Protein AF-K0T4K9-F1 (afdb_monomer)

Solvent-accessible surface area (backbone atoms only — not comparable to full-atom values): 16518 Å² total; per-residue (Å²): 138,82,89,81,91,80,90,86,83,92,74,60,68,64,57,54,54,48,51,50,53,51,52,51,50,56,45,48,76,72,44,76,82,79,71,93,78,87,80,78,94,75,85,83,91,77,90,74,96,74,80,80,48,70,56,31,73,88,67,54,74,70,80,53,66,77,61,73,90,72,77,81,79,79,87,85,74,88,74,78,80,80,66,90,73,68,81,41,59,30,62,57,84,72,43,38,66,40,7,39,52,47,13,53,64,30,55,78,37,86,94,29,40,68,62,12,38,51,28,15,52,48,15,48,64,67,50,42,84,62,16,62,82,76,40,44,67,62,41,52,47,30,32,37,54,36,19,50,34,22,52,77,72,68,37,59,66,62,16,50,54,32,35,51,54,58,66,64,44,84,90,54,52,66,80,72,34,38,66,39,52,54,50,53,33,52,52,29,48,78,68,73,34,20,59,58,24,35,54,51,44,50,48,52,32,43,71,66,71,45,93,64,81,70,98,62,92,77,53,72,66,57,54,52,52,52,50,51,51,52,50,58,72,59,57,86,63,51,74,66,59,59,72,65,49,81,79,88,78,58,60,66,57,53,54,42,53,51,44,55,58,67,34,53,63,21,49,52,73,56,55,74,127

Organism: Thalassiosira oceanica (NCBI:txid159749)

Foldseek 3Di:
DDDDDDDDDPDPVVVVVVVVVVVVVVVCVVDVVPDDDDDDDDDDDDDDPADFAKADDPPDPVNVLPPADDPPDPDDDPPPPPDVRPIGTQHQLPALVSLLVVLVVLVVPLVRLVVSLVSLVSSCVRCDPCCCVVPVLSNLSSLLVNLVSCVSVVVPVSNVVSLCVLVVDPPDALSSSLSSLLSVLVSCVVVVVLVVSLVSLLVSCVSLVHDRDPPDDDDPVVVVVVVVVVCVVCDPDDPVSVVPDDDDPPVSVVSNVSSVVSSPSSCCSVDPD

Structure (mmCIF, N/CA/C/O backbone):
data_AF-K0T4K9-F1
#
_entry.id   AF-K0T4K9-F1
#
loop_
_atom_site.group_PDB
_atom_site.id
_atom_site.type_symbol
_atom_site.label_atom_id
_atom_site.label_alt_id
_atom_site.label_comp_id
_atom_site.label_asym_id
_atom_site.label_entity_id
_atom_site.label_seq_id
_atom_site.pdbx_PDB_ins_code
_atom_site.Cartn_x
_atom_site.Cartn_y
_atom_site.Cartn_z
_atom_site.occupancy
_atom_site.B_iso_or_equiv
_atom_site.auth_seq_id
_atom_site.auth_comp_id
_atom_site.auth_asym_id
_atom_site.auth_atom_id
_atom_site.pdbx_PDB_model_num
ATOM 1 N N . MET A 1 1 ? 39.493 58.112 21.694 1.00 35.41 1 MET A N 1
ATOM 2 C CA . MET A 1 1 ? 39.718 58.405 20.264 1.00 35.41 1 MET A CA 1
ATOM 3 C C . MET A 1 1 ? 39.275 57.160 19.514 1.00 35.41 1 MET A C 1
ATOM 5 O O . MET A 1 1 ? 39.920 56.137 19.659 1.00 35.41 1 MET A O 1
ATOM 9 N N . ASP A 1 2 ? 38.029 57.060 19.063 1.00 27.83 2 ASP A N 1
ATOM 10 C CA . ASP A 1 2 ? 37.309 57.913 18.093 1.00 27.83 2 ASP A CA 1
ATOM 11 C C . ASP A 1 2 ? 37.531 57.448 16.639 1.00 27.83 2 ASP A C 1
ATOM 13 O O . ASP A 1 2 ? 38.488 57.823 15.976 1.00 27.83 2 ASP A O 1
ATOM 17 N N . ASN A 1 3 ? 36.675 56.508 16.226 1.00 30.69 3 ASN A N 1
ATOM 18 C CA . ASN A 1 3 ? 35.739 56.639 15.103 1.00 30.69 3 ASN A CA 1
ATOM 19 C C . ASN A 1 3 ? 36.204 57.320 13.791 1.00 30.69 3 ASN A C 1
ATOM 21 O O . ASN A 1 3 ? 36.414 58.527 13.745 1.00 30.69 3 ASN A O 1
ATOM 25 N N . SER A 1 4 ? 36.160 56.586 12.670 1.00 31.69 4 SER A N 1
ATOM 26 C CA . SER A 1 4 ? 35.473 56.974 11.407 1.00 31.69 4 SER A CA 1
ATOM 27 C C . SER A 1 4 ? 35.726 55.916 10.310 1.00 31.69 4 SER A C 1
ATOM 29 O O . SER A 1 4 ? 36.856 55.495 10.108 1.00 31.69 4 SER A O 1
ATOM 31 N N . ARG A 1 5 ? 34.665 55.257 9.802 1.00 34.25 5 ARG A N 1
ATOM 32 C CA . ARG A 1 5 ? 34.003 55.440 8.473 1.00 34.25 5 ARG A CA 1
ATOM 33 C C . ARG A 1 5 ? 34.894 55.066 7.271 1.00 34.25 5 ARG A C 1
ATOM 35 O O . ARG A 1 5 ? 36.056 55.423 7.231 1.00 34.25 5 ARG A O 1
ATOM 42 N N . VAL A 1 6 ? 34.416 54.320 6.269 1.00 32.47 6 VAL A N 1
ATOM 43 C CA . VAL A 1 6 ? 33.325 54.626 5.304 1.00 32.47 6 VAL A CA 1
ATOM 44 C C . VAL A 1 6 ? 32.824 53.273 4.716 1.00 32.47 6 VAL A C 1
ATOM 46 O O . VAL A 1 6 ? 33.650 52.477 4.292 1.00 32.47 6 VAL A O 1
ATOM 49 N N . SER A 1 7 ? 31.577 52.802 4.919 1.00 33.16 7 SER A N 1
ATOM 50 C CA . SER A 1 7 ? 30.359 52.955 4.063 1.00 33.16 7 SER A CA 1
ATOM 51 C C . SER A 1 7 ? 30.582 52.781 2.539 1.00 33.16 7 SER A C 1
ATOM 53 O O . SER A 1 7 ? 31.513 53.359 2.013 1.00 33.16 7 SER A O 1
ATOM 55 N N . SER A 1 8 ? 29.764 52.114 1.711 1.00 32.44 8 SER A N 1
ATOM 56 C CA . SER A 1 8 ? 28.444 51.464 1.862 1.00 32.44 8 SER A CA 1
ATOM 57 C C . SER A 1 8 ? 28.034 50.768 0.545 1.00 32.44 8 SER A C 1
ATOM 59 O O . SER A 1 8 ? 28.356 51.287 -0.520 1.00 32.44 8 SER A O 1
ATOM 61 N N . SER A 1 9 ? 27.203 49.716 0.586 1.00 29.88 9 SER A N 1
ATOM 62 C CA . SER A 1 9 ? 26.426 49.256 -0.593 1.00 29.88 9 SER A CA 1
ATOM 63 C C . SER A 1 9 ? 25.046 48.652 -0.253 1.00 29.88 9 SER A C 1
ATOM 65 O O . SER A 1 9 ? 24.527 47.781 -0.951 1.00 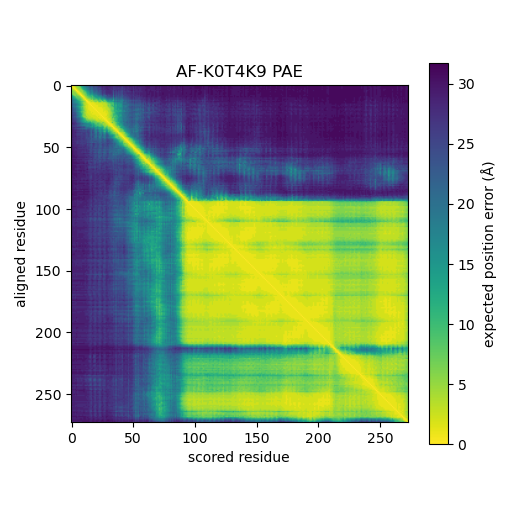29.88 9 SER A O 1
ATOM 67 N N . SER A 1 10 ? 24.385 49.147 0.799 1.00 45.06 10 SER A N 1
ATOM 68 C CA . SER A 1 10 ? 23.009 48.766 1.167 1.00 45.06 10 SER A CA 1
ATOM 69 C C . SER A 1 10 ? 21.958 49.432 0.255 1.00 45.06 10 SER A C 1
ATOM 71 O O . SER A 1 10 ? 21.200 50.290 0.703 1.00 45.06 10 SER A O 1
ATOM 73 N N . GLY A 1 11 ? 21.954 49.090 -1.040 1.00 43.56 11 GLY A N 1
ATOM 74 C CA . GLY A 1 11 ? 21.227 49.847 -2.075 1.00 43.56 11 GLY A CA 1
ATOM 75 C C . GLY A 1 11 ? 19.840 49.331 -2.490 1.00 43.56 11 GLY A C 1
ATOM 76 O O . GLY A 1 11 ? 18.959 50.142 -2.750 1.00 43.56 11 GLY A O 1
ATOM 77 N N . SER A 1 12 ? 19.624 48.010 -2.572 1.00 37.19 12 SER A N 1
ATOM 78 C CA . SER A 1 12 ? 18.429 47.448 -3.250 1.00 37.19 12 SER A CA 1
ATOM 79 C C . SER A 1 12 ? 17.539 46.563 -2.361 1.00 37.19 12 SER A C 1
ATOM 81 O O . SER A 1 12 ? 16.312 46.672 -2.392 1.00 37.19 12 SER A O 1
ATOM 83 N N . GLY A 1 13 ? 18.132 45.745 -1.481 1.00 36.91 13 GLY A N 1
ATOM 84 C CA . GLY A 1 13 ? 17.373 44.836 -0.608 1.00 36.91 13 GLY A CA 1
ATOM 85 C C . GLY A 1 13 ? 16.464 45.542 0.409 1.00 36.91 13 GLY A C 1
ATOM 86 O O . GLY A 1 13 ? 15.340 45.095 0.642 1.00 36.91 13 GLY A O 1
ATOM 87 N N . ASP A 1 14 ? 16.900 46.670 0.988 1.00 43.66 14 ASP A N 1
ATOM 88 C CA . ASP A 1 14 ? 16.100 47.365 2.011 1.00 43.66 14 ASP A CA 1
ATOM 89 C C . ASP A 1 14 ? 14.904 48.128 1.416 1.00 43.66 14 ASP A C 1
ATOM 91 O O . ASP A 1 14 ? 13.869 48.246 2.070 1.00 43.66 14 ASP A O 1
ATOM 95 N N . VAL A 1 15 ? 14.979 48.574 0.155 1.00 40.34 15 VAL A N 1
ATOM 96 C CA . VAL A 1 15 ? 13.841 49.215 -0.533 1.00 40.34 15 VAL A CA 1
ATOM 97 C C . VAL A 1 15 ? 12.709 48.206 -0.732 1.00 40.34 15 VAL A C 1
ATOM 99 O O . VAL A 1 15 ? 11.572 48.479 -0.347 1.00 40.34 15 VAL A O 1
ATOM 102 N N . LEU A 1 16 ? 13.028 47.007 -1.232 1.00 37.91 16 LEU A N 1
ATOM 103 C CA . LEU A 1 16 ? 12.079 45.897 -1.370 1.00 37.91 16 LEU A CA 1
ATOM 104 C C . LEU A 1 16 ? 11.490 45.484 -0.014 1.00 37.91 16 LEU A C 1
ATOM 106 O O . LEU A 1 16 ? 10.270 45.412 0.138 1.00 37.91 16 LEU A O 1
ATOM 110 N N . ALA A 1 17 ? 12.333 45.310 1.008 1.00 40.59 17 ALA A N 1
ATOM 111 C CA . ALA A 1 17 ? 11.877 44.962 2.351 1.00 40.59 17 ALA A CA 1
ATOM 112 C C . ALA A 1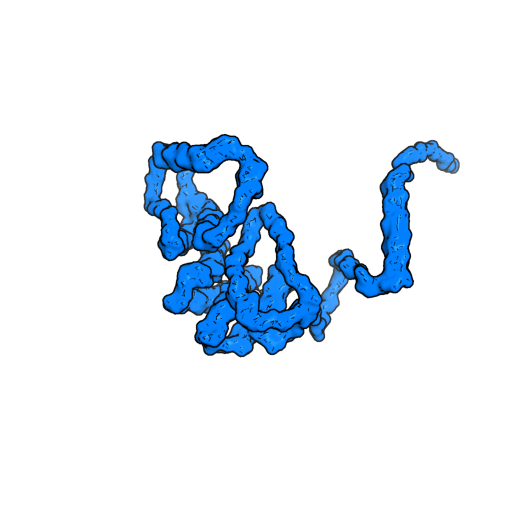 17 ? 10.985 46.056 2.977 1.00 40.59 17 ALA A C 1
ATOM 114 O O . ALA A 1 17 ? 10.021 45.752 3.684 1.00 40.59 17 ALA A O 1
ATOM 115 N N . ARG A 1 18 ? 11.253 47.345 2.725 1.00 43.47 18 ARG A N 1
ATOM 116 C CA . ARG A 1 18 ? 10.381 48.461 3.140 1.00 43.47 18 ARG A CA 1
ATOM 117 C C . ARG A 1 18 ? 9.054 48.470 2.376 1.00 43.47 18 ARG A C 1
ATOM 119 O O . ARG A 1 18 ? 8.022 48.655 3.017 1.00 43.47 18 ARG A O 1
ATOM 126 N N . LEU A 1 19 ? 9.054 48.206 1.067 1.00 41.06 19 LEU A N 1
ATOM 127 C CA . LEU A 1 19 ? 7.833 48.136 0.251 1.00 41.06 19 LEU A CA 1
ATOM 128 C C . LEU A 1 19 ? 6.911 46.986 0.689 1.00 41.06 19 LEU A C 1
ATOM 130 O O . LEU A 1 19 ? 5.699 47.173 0.821 1.00 41.06 19 LEU A O 1
ATOM 134 N N . VAL A 1 20 ? 7.491 45.816 0.979 1.00 41.38 20 VAL A N 1
ATOM 135 C CA . VAL A 1 20 ? 6.768 44.653 1.516 1.00 41.38 20 VAL A CA 1
ATOM 136 C C . VAL A 1 20 ? 6.196 44.977 2.897 1.00 41.38 20 VAL A C 1
ATOM 138 O O . VAL A 1 20 ? 4.994 44.828 3.101 1.00 41.38 20 VAL A O 1
ATOM 141 N N . ARG A 1 21 ? 7.002 45.517 3.825 1.00 43.69 21 ARG A N 1
ATOM 142 C CA . ARG A 1 21 ? 6.532 45.911 5.171 1.00 43.69 21 ARG A CA 1
ATOM 143 C C . ARG A 1 21 ? 5.422 46.971 5.129 1.00 43.69 21 ARG A C 1
ATOM 145 O O . ARG A 1 21 ? 4.482 46.889 5.916 1.00 43.69 21 ARG A O 1
ATOM 152 N N . ALA A 1 22 ? 5.493 47.936 4.210 1.00 42.62 22 ALA A N 1
ATOM 153 C CA . ALA A 1 22 ? 4.450 48.946 4.021 1.00 42.62 22 ALA A CA 1
ATOM 154 C C . ALA A 1 22 ? 3.150 48.340 3.463 1.00 42.62 22 ALA A C 1
ATOM 156 O O . ALA A 1 22 ? 2.074 48.611 3.993 1.00 42.62 22 ALA A O 1
ATOM 157 N N . THR A 1 23 ? 3.246 47.478 2.447 1.00 39.69 23 THR A N 1
ATOM 158 C CA . THR A 1 23 ? 2.095 46.777 1.849 1.00 39.69 23 THR A CA 1
ATOM 159 C C . THR A 1 23 ? 1.414 45.842 2.853 1.00 39.69 23 THR A C 1
ATOM 161 O O . THR A 1 23 ? 0.190 45.853 2.969 1.00 39.69 23 THR A O 1
ATOM 164 N N . VAL A 1 24 ? 2.197 45.092 3.637 1.00 41.72 24 VAL A N 1
ATOM 165 C CA . VAL A 1 24 ? 1.698 44.209 4.705 1.00 41.72 24 VAL A CA 1
ATOM 166 C C . VAL A 1 24 ? 0.987 45.012 5.796 1.00 41.72 24 VAL A C 1
ATOM 168 O O . VAL A 1 24 ? -0.136 44.669 6.153 1.00 41.72 24 VAL A O 1
ATOM 171 N N . ARG A 1 25 ? 1.558 46.135 6.263 1.00 43.06 25 ARG A N 1
ATOM 172 C CA 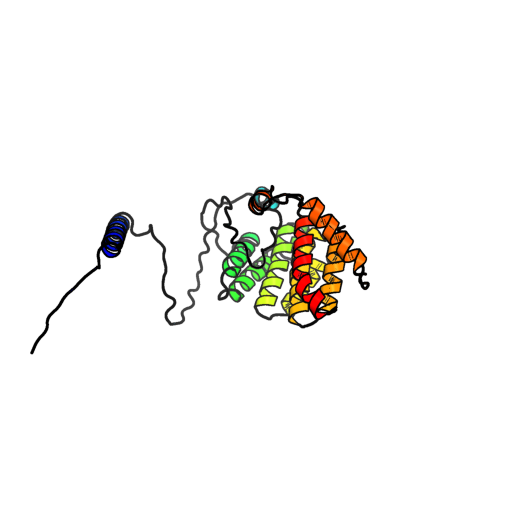. ARG A 1 25 ? 0.875 47.029 7.220 1.00 43.06 25 ARG A CA 1
ATOM 173 C C . ARG A 1 25 ? -0.423 47.621 6.662 1.00 43.06 25 ARG A C 1
ATOM 175 O O . ARG A 1 25 ? -1.393 47.723 7.403 1.00 43.06 25 ARG A O 1
ATOM 182 N N . ARG A 1 26 ? -0.467 47.977 5.371 1.00 42.03 26 ARG A N 1
ATOM 183 C CA . ARG A 1 26 ? -1.689 48.488 4.721 1.00 42.03 26 ARG A CA 1
ATOM 184 C C . ARG A 1 26 ? -2.794 47.436 4.634 1.00 42.03 26 ARG A C 1
ATOM 186 O O . ARG A 1 26 ? -3.951 47.793 4.807 1.00 42.03 26 ARG A O 1
ATOM 193 N N . LYS A 1 27 ? -2.448 46.165 4.389 1.00 38.97 27 LYS A N 1
ATOM 194 C CA . LYS A 1 27 ? -3.413 45.054 4.407 1.00 38.97 27 LYS A CA 1
ATOM 195 C C . LYS A 1 27 ? -3.892 44.724 5.823 1.00 38.97 27 LYS A C 1
ATOM 197 O O . LYS A 1 27 ? -5.094 44.677 6.036 1.00 38.97 27 LYS A O 1
ATOM 202 N N . LEU A 1 28 ? -2.981 44.606 6.793 1.00 37.81 28 LEU A N 1
ATOM 203 C CA . LEU A 1 28 ? -3.322 44.347 8.203 1.00 37.81 28 LEU A CA 1
ATOM 204 C C . LEU A 1 28 ? -4.229 45.426 8.820 1.00 37.81 28 LEU A C 1
ATOM 206 O O . LEU A 1 28 ? -5.042 45.116 9.682 1.00 37.81 28 LEU A O 1
ATOM 210 N N . ALA A 1 29 ? -4.102 46.683 8.385 1.00 39.34 29 ALA A N 1
ATOM 211 C CA . ALA A 1 29 ? -4.964 47.779 8.832 1.00 39.34 29 ALA A CA 1
ATOM 212 C C . ALA A 1 29 ? -6.344 47.821 8.140 1.00 39.34 29 ALA A C 1
ATOM 214 O O . ALA A 1 29 ? -7.210 48.569 8.585 1.00 39.34 29 ALA A O 1
ATOM 215 N N . ALA A 1 30 ? -6.536 47.068 7.051 1.00 38.78 30 ALA A N 1
ATOM 216 C CA . ALA A 1 30 ? -7.783 47.020 6.284 1.00 38.78 30 ALA A CA 1
ATOM 217 C C . ALA A 1 30 ? -8.591 45.734 6.535 1.00 38.78 30 ALA A C 1
ATOM 219 O O . ALA A 1 30 ? -9.816 45.780 6.507 1.00 38.78 30 ALA A O 1
ATOM 220 N N . ASP A 1 31 ? -7.914 44.610 6.787 1.00 42.44 31 ASP A N 1
ATOM 221 C CA . ASP A 1 31 ? -8.521 43.321 7.128 1.00 42.44 31 ASP A CA 1
ATOM 222 C C . ASP A 1 31 ? -7.560 42.500 8.023 1.00 42.44 31 ASP A C 1
ATOM 224 O O . ASP A 1 31 ? -6.639 41.848 7.505 1.00 42.44 31 ASP A O 1
ATOM 228 N N . PRO A 1 32 ? -7.738 42.545 9.361 1.00 37.50 32 PRO A N 1
ATOM 229 C CA . PRO A 1 32 ? -6.855 41.877 10.320 1.00 37.50 32 PRO A CA 1
ATOM 230 C C . PRO A 1 32 ? -6.820 40.345 10.229 1.00 37.50 32 PRO A C 1
ATOM 232 O O . PRO A 1 32 ? -5.844 39.755 10.687 1.00 37.50 32 PRO A O 1
ATOM 235 N N . GLU A 1 33 ? -7.836 39.693 9.651 1.00 39.47 33 GLU A N 1
ATOM 236 C CA . GLU A 1 33 ? -7.926 38.221 9.609 1.00 39.47 33 GLU A CA 1
ATOM 237 C C . GLU A 1 33 ? -7.387 37.615 8.298 1.00 39.47 33 GLU A C 1
ATOM 239 O O . GLU A 1 33 ? -7.266 36.398 8.157 1.00 39.47 33 GLU A O 1
ATOM 244 N N . SER A 1 34 ? -6.994 38.455 7.337 1.00 35.91 34 SER A N 1
ATOM 245 C CA . SER A 1 34 ? -6.651 38.035 5.970 1.00 35.91 34 SER A CA 1
ATOM 246 C C . SER A 1 34 ? -5.299 37.320 5.776 1.00 35.91 34 SER A C 1
ATOM 248 O O . SER A 1 34 ? -4.975 36.950 4.642 1.00 35.91 34 SER A O 1
ATOM 250 N N . VAL A 1 35 ? -4.479 37.124 6.822 1.00 32.56 35 VAL A N 1
ATOM 251 C CA . VAL A 1 35 ? -3.111 36.570 6.688 1.00 32.56 35 VAL A CA 1
ATOM 252 C C . VAL A 1 35 ? -2.737 35.574 7.803 1.00 32.56 35 VAL A C 1
ATOM 254 O O . VAL A 1 35 ? -2.210 35.982 8.838 1.00 32.56 35 VAL A O 1
ATOM 257 N N . PRO A 1 36 ? -2.881 34.255 7.574 1.00 35.19 36 PRO A N 1
ATOM 258 C CA . PRO A 1 36 ? -2.285 33.233 8.425 1.00 35.19 36 PRO A CA 1
ATOM 259 C C . PRO A 1 36 ? -0.891 32.827 7.912 1.00 35.19 36 PRO A C 1
ATOM 261 O O . PRO A 1 36 ? -0.752 32.040 6.977 1.00 35.19 36 PRO A O 1
ATOM 264 N N . PHE A 1 37 ? 0.151 33.329 8.573 1.00 25.03 37 PHE A N 1
ATOM 265 C CA . PHE A 1 37 ? 1.474 32.698 8.609 1.00 25.03 37 PHE A CA 1
ATOM 266 C C . PHE A 1 37 ? 1.864 32.535 10.078 1.00 25.03 37 PHE A C 1
ATOM 268 O O . PHE A 1 37 ? 2.057 33.533 10.771 1.00 25.03 37 PHE A O 1
ATOM 275 N N . THR A 1 38 ? 2.038 31.296 10.537 1.00 28.86 38 THR A N 1
ATOM 276 C CA . THR A 1 38 ? 2.626 31.021 11.853 1.00 28.86 38 THR A CA 1
ATOM 277 C C . THR A 1 38 ? 4.055 30.542 11.652 1.00 28.86 38 THR A C 1
ATOM 279 O O . THR A 1 38 ? 4.307 29.377 11.353 1.00 28.86 38 THR A O 1
ATOM 282 N N . ALA A 1 39 ? 5.003 31.465 11.793 1.00 24.95 39 ALA A N 1
ATOM 283 C CA . ALA A 1 39 ? 6.386 31.107 12.074 1.00 24.95 39 ALA A CA 1
ATOM 284 C C . ALA A 1 39 ? 6.537 30.749 13.565 1.00 24.95 39 ALA A C 1
ATOM 286 O O . ALA A 1 39 ? 5.731 31.185 14.383 1.00 24.95 39 ALA A O 1
ATOM 287 N N . LEU A 1 40 ? 7.626 30.044 13.890 1.00 26.58 40 LEU A N 1
ATOM 288 C CA . LEU A 1 40 ? 8.072 29.613 15.227 1.00 26.58 40 LEU A CA 1
ATOM 289 C C . LEU A 1 40 ? 7.415 28.351 15.812 1.00 26.58 40 LEU A C 1
ATOM 291 O O . LEU A 1 40 ? 6.478 28.386 16.601 1.00 26.58 40 LEU A O 1
ATOM 295 N N . SER A 1 41 ? 8.115 27.238 15.583 1.00 32.19 41 SER A N 1
ATOM 296 C CA . SER A 1 41 ? 8.561 26.425 16.717 1.00 32.19 41 SER A CA 1
ATOM 297 C C . SER A 1 41 ? 9.400 27.297 17.664 1.00 32.19 41 SER A C 1
ATOM 299 O O . SER A 1 41 ? 10.422 27.828 17.232 1.00 32.19 41 SER A O 1
ATOM 301 N N . LEU A 1 42 ? 8.975 27.440 18.923 1.00 26.52 42 LEU A N 1
ATOM 302 C CA . LEU A 1 42 ? 9.847 27.674 20.081 1.00 26.52 42 LEU A CA 1
ATOM 303 C C . LEU A 1 42 ? 9.078 27.376 21.386 1.00 26.52 42 LEU A C 1
ATOM 305 O O . LEU A 1 42 ? 8.220 28.151 21.785 1.00 26.52 42 LEU A O 1
ATOM 309 N N . ASN A 1 43 ? 9.468 26.285 22.055 1.00 24.48 43 ASN A N 1
ATOM 310 C CA . ASN A 1 43 ? 9.173 25.893 23.445 1.00 24.48 43 ASN A CA 1
ATOM 311 C C . ASN A 1 43 ? 7.712 25.728 23.924 1.00 24.48 43 ASN A C 1
ATOM 313 O O . ASN A 1 43 ? 6.898 26.640 23.886 1.00 24.48 43 ASN A O 1
ATOM 317 N N . GLY A 1 44 ? 7.479 24.609 24.622 1.00 23.09 44 GLY A N 1
ATOM 318 C CA . GLY A 1 44 ? 6.452 24.507 25.666 1.00 23.09 44 GLY A CA 1
ATOM 319 C C . GLY A 1 44 ? 5.163 23.791 25.261 1.00 23.09 44 GLY A C 1
ATOM 320 O O . GLY A 1 44 ? 4.489 24.141 24.300 1.00 23.09 44 GLY A O 1
ATOM 321 N N . THR A 1 45 ? 4.796 22.783 26.048 1.00 31.86 45 THR A N 1
ATOM 322 C CA . THR A 1 45 ? 3.547 22.023 25.923 1.00 31.86 45 THR A CA 1
ATOM 323 C C . THR A 1 45 ? 2.300 22.873 26.173 1.00 31.86 45 THR A C 1
ATOM 325 O O . THR A 1 45 ? 2.191 23.498 27.226 1.00 31.86 45 THR A O 1
ATOM 328 N N . SER A 1 46 ? 1.277 22.730 25.328 1.00 22.11 46 SER A N 1
ATOM 329 C CA . SER A 1 46 ? -0.112 22.639 25.806 1.00 22.11 46 SER A CA 1
ATOM 330 C C . SER A 1 46 ? -0.992 21.903 24.789 1.00 22.11 46 SER A C 1
ATOM 332 O O . SER A 1 46 ? -1.006 22.229 23.606 1.00 22.11 46 SER A O 1
ATOM 334 N N . PHE A 1 47 ? -1.727 20.884 25.246 1.00 26.38 47 PHE A N 1
ATOM 335 C CA . PHE A 1 47 ? -2.772 20.247 24.444 1.00 26.38 47 PHE A CA 1
ATOM 336 C C . PHE A 1 47 ? -4.011 21.145 24.444 1.00 26.38 47 PHE A C 1
ATOM 338 O O . PHE A 1 47 ? -4.635 21.330 25.490 1.00 26.38 47 PHE A O 1
ATOM 345 N N . VAL A 1 48 ? -4.416 21.653 23.278 1.00 25.22 48 VAL A N 1
ATOM 346 C CA . VAL A 1 48 ? -5.713 22.327 23.124 1.00 25.22 48 VAL A CA 1
ATOM 347 C C . VAL A 1 48 ? -6.745 21.312 22.649 1.00 25.22 48 VAL A C 1
ATOM 349 O O . VAL A 1 48 ? -6.791 20.913 21.488 1.00 25.22 48 VAL A O 1
ATOM 352 N N . ARG A 1 49 ? -7.602 20.892 23.578 1.00 27.30 49 ARG A N 1
ATOM 353 C CA . ARG A 1 49 ? -8.710 19.964 23.344 1.00 27.30 49 ARG A CA 1
ATOM 354 C C . ARG A 1 49 ? -9.858 20.671 22.608 1.00 27.30 49 ARG A C 1
ATOM 356 O O . ARG A 1 49 ? -10.846 20.996 23.253 1.00 27.30 49 ARG A O 1
ATOM 363 N N . ASN A 1 50 ? -9.692 20.952 21.307 1.00 28.33 50 ASN A N 1
ATOM 364 C CA . ASN A 1 50 ? -10.743 21.230 20.301 1.00 28.33 50 ASN A CA 1
ATOM 365 C C . ASN A 1 50 ? -10.114 21.602 18.934 1.00 28.33 50 ASN A C 1
ATOM 367 O O . ASN A 1 50 ? -10.120 22.763 18.527 1.00 28.33 50 ASN A O 1
ATOM 371 N N . SER A 1 51 ? -9.579 20.619 18.205 1.00 30.61 51 SER A N 1
ATOM 372 C CA . SER A 1 51 ? -9.021 20.831 16.859 1.00 30.61 51 SER A CA 1
ATOM 373 C C . SER A 1 51 ? -10.126 20.889 15.796 1.00 30.61 51 SER A C 1
ATOM 375 O O . SER A 1 51 ? -10.585 19.860 15.297 1.00 30.61 51 SER A O 1
ATOM 377 N N . THR A 1 52 ? -10.573 22.096 15.445 1.00 24.20 52 THR A N 1
ATOM 378 C CA . THR A 1 52 ? -11.511 22.321 14.330 1.00 24.20 52 THR A CA 1
ATOM 379 C C . THR A 1 52 ? -10.781 22.195 12.987 1.00 24.20 52 THR A C 1
ATOM 381 O O . THR A 1 52 ? -10.237 23.170 12.473 1.00 24.20 52 THR A O 1
ATOM 384 N N . LEU A 1 53 ? -10.780 20.991 12.411 1.00 31.61 53 LEU A N 1
ATOM 385 C CA . LEU A 1 53 ? -10.342 20.742 11.030 1.00 31.61 53 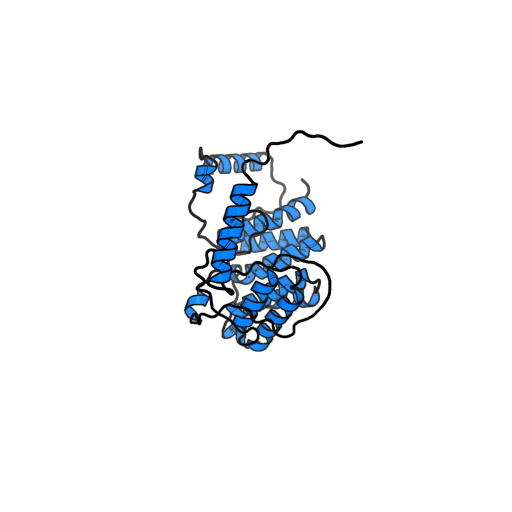LEU A CA 1
ATOM 386 C C . LEU A 1 53 ? -11.266 21.445 10.018 1.00 31.61 53 LEU A C 1
ATOM 388 O O . LEU A 1 53 ? -12.454 21.651 10.279 1.00 31.61 53 LEU A O 1
ATOM 392 N N . THR A 1 54 ? -10.729 21.866 8.866 1.00 24.84 54 THR A N 1
ATOM 393 C CA . THR A 1 54 ? -11.423 22.827 7.985 1.00 24.84 54 THR A CA 1
ATOM 394 C C . THR A 1 54 ? -11.626 22.326 6.539 1.00 24.84 54 THR A C 1
ATOM 396 O O . THR A 1 54 ? -10.949 22.795 5.627 1.00 24.84 54 THR A O 1
ATOM 399 N N . VAL A 1 55 ? -12.618 21.428 6.320 1.00 31.39 55 VAL A N 1
ATOM 400 C CA . VAL A 1 55 ? -13.143 21.001 4.985 1.00 31.39 55 VAL A CA 1
ATOM 401 C C . VAL A 1 55 ? -14.696 20.736 4.885 1.00 31.39 55 VAL A C 1
ATOM 403 O O . VAL A 1 55 ? -15.106 19.591 4.886 1.00 31.39 55 VAL A O 1
ATOM 406 N N . VAL A 1 56 ? -15.628 21.708 4.758 1.00 24.61 56 VAL A N 1
ATOM 407 C CA . VAL A 1 56 ? -17.056 21.455 4.347 1.00 24.61 56 VAL A CA 1
ATOM 408 C C . VAL A 1 56 ? -17.156 21.531 2.821 1.00 24.61 56 VAL A C 1
ATOM 410 O O . VAL A 1 56 ? -16.249 21.948 2.112 1.00 24.61 56 VAL A O 1
ATOM 413 N N . GLY A 1 57 ? -18.346 21.203 2.346 1.00 24.48 57 GLY A N 1
ATOM 414 C CA . GLY A 1 57 ? -18.666 20.898 0.978 1.00 24.48 57 GLY A CA 1
ATOM 415 C C . GLY A 1 57 ? -19.284 19.535 1.132 1.00 24.48 57 GLY A C 1
ATOM 416 O O . GLY A 1 57 ? -18.562 18.553 1.219 1.00 24.48 57 GLY A O 1
ATOM 417 N N . ARG A 1 58 ? -20.609 19.489 1.313 1.00 30.56 58 ARG A N 1
ATOM 418 C CA . ARG A 1 58 ? -21.322 18.218 1.242 1.00 30.56 58 ARG A CA 1
ATOM 419 C C . ARG A 1 58 ? -21.334 17.857 -0.235 1.00 30.56 58 ARG A C 1
ATOM 421 O O . ARG A 1 58 ? -22.266 18.225 -0.942 1.00 30.56 58 ARG A O 1
ATOM 428 N N . ILE A 1 59 ? -20.229 17.277 -0.680 1.00 32.47 59 ILE A N 1
ATOM 429 C CA . ILE A 1 59 ? -20.199 16.482 -1.893 1.00 32.47 59 ILE A CA 1
ATOM 430 C C . ILE A 1 59 ? -21.120 15.292 -1.572 1.00 32.47 59 ILE A C 1
ATOM 432 O O . ILE A 1 59 ? -20.999 14.742 -0.470 1.00 32.47 59 ILE A O 1
ATOM 436 N N . PRO A 1 60 ? -22.124 14.991 -2.403 1.00 31.81 60 PRO A N 1
ATOM 437 C CA . PRO A 1 60 ? -22.936 13.799 -2.205 1.00 31.81 60 PRO A CA 1
ATOM 438 C C . PRO A 1 60 ? -22.045 12.553 -2.381 1.00 31.81 60 PRO A C 1
ATOM 440 O O . PRO A 1 60 ? -21.007 12.614 -3.041 1.00 31.81 60 PRO A O 1
ATOM 443 N N . ASP A 1 61 ? -22.376 11.454 -1.696 1.00 36.06 61 ASP A N 1
ATOM 444 C CA . ASP A 1 61 ? -21.438 10.329 -1.522 1.00 36.06 61 ASP A CA 1
ATOM 445 C C . ASP A 1 61 ? -21.069 9.642 -2.863 1.00 36.06 61 ASP A C 1
ATOM 447 O O . ASP A 1 61 ? -20.007 9.033 -2.988 1.00 36.06 61 ASP A O 1
ATOM 451 N N . ASP A 1 62 ? -21.900 9.820 -3.895 1.00 33.28 62 ASP A N 1
ATOM 452 C CA . ASP A 1 62 ? -21.682 9.416 -5.288 1.00 33.28 62 ASP A CA 1
ATOM 453 C C . ASP A 1 62 ? -20.575 10.218 -6.004 1.00 33.28 62 ASP A C 1
ATOM 455 O O . ASP A 1 62 ? -19.733 9.618 -6.666 1.00 33.28 62 ASP A O 1
ATOM 459 N N . GLU A 1 63 ? -20.496 11.542 -5.825 1.00 31.41 63 GLU A N 1
ATOM 460 C CA . GLU A 1 63 ? -19.456 12.390 -6.448 1.00 31.41 63 GLU A CA 1
ATOM 461 C C . GLU A 1 63 ? -18.039 12.174 -5.859 1.00 31.41 63 GLU A C 1
ATOM 463 O O . GLU A 1 63 ? -17.049 12.574 -6.476 1.00 31.41 63 GLU A O 1
ATOM 468 N N . ILE A 1 64 ? -17.913 11.558 -4.673 1.00 35.44 64 ILE A N 1
ATOM 469 C CA . ILE A 1 64 ? -16.614 11.187 -4.071 1.00 35.44 64 ILE A CA 1
ATOM 470 C C . ILE A 1 64 ? -16.199 9.754 -4.431 1.00 35.44 64 ILE A C 1
ATOM 472 O O . ILE A 1 64 ? -15.004 9.496 -4.594 1.00 35.44 64 ILE A O 1
ATOM 476 N N . SER A 1 65 ? -17.158 8.829 -4.534 1.00 33.66 65 SER A N 1
ATOM 477 C CA . SER A 1 65 ? -16.911 7.397 -4.776 1.00 33.66 65 SER A CA 1
ATOM 478 C C . SER A 1 65 ? -16.040 7.154 -6.023 1.00 33.66 65 SER A C 1
ATOM 480 O O . SER A 1 65 ? -15.118 6.339 -6.009 1.00 33.66 65 SER A O 1
ATOM 482 N N . ASP A 1 66 ? -16.218 7.970 -7.063 1.00 32.44 66 ASP A N 1
ATOM 483 C CA . ASP A 1 66 ? -15.449 7.893 -8.312 1.00 32.44 66 ASP A CA 1
ATOM 484 C C . ASP A 1 66 ? -13.999 8.424 -8.228 1.00 32.44 66 ASP A C 1
ATOM 486 O O . ASP A 1 66 ? -13.281 8.398 -9.231 1.00 32.44 66 ASP A O 1
ATOM 490 N N . LEU A 1 67 ? -13.514 8.903 -7.071 1.00 33.50 67 LEU A N 1
ATOM 491 C CA . LEU A 1 67 ? -12.106 9.295 -6.931 1.00 33.50 67 LEU A CA 1
ATOM 492 C C . LEU A 1 67 ? -11.197 8.050 -6.894 1.00 33.50 67 LEU A C 1
ATOM 494 O O . LEU A 1 67 ? -11.222 7.298 -5.911 1.00 33.50 67 LEU A O 1
ATOM 498 N N . PRO A 1 68 ? -10.344 7.838 -7.919 1.00 32.69 68 PRO A N 1
ATOM 499 C CA . PRO A 1 68 ? -9.482 6.668 -7.970 1.00 32.69 68 PRO A CA 1
ATOM 500 C C . PRO A 1 68 ? -8.437 6.718 -6.857 1.00 32.69 68 PRO A C 1
ATOM 502 O O . PRO A 1 68 ? -8.013 7.791 -6.416 1.00 32.69 68 PRO A O 1
ATOM 505 N N . TYR A 1 69 ? -7.970 5.545 -6.427 1.00 39.16 69 TYR A N 1
ATOM 506 C CA . TYR A 1 69 ? -6.844 5.467 -5.501 1.00 39.16 69 TYR A CA 1
ATOM 507 C C . TYR A 1 69 ? -5.596 6.048 -6.181 1.00 39.16 69 TYR A C 1
ATOM 509 O O . TYR A 1 69 ? -4.999 5.418 -7.052 1.00 39.16 69 TYR A O 1
ATOM 517 N N . ILE A 1 70 ? -5.197 7.253 -5.774 1.00 32.72 70 ILE A N 1
ATOM 518 C CA . ILE A 1 70 ? -3.927 7.856 -6.173 1.00 32.72 70 ILE A CA 1
ATOM 519 C C . ILE A 1 70 ? -2.857 7.301 -5.223 1.00 32.72 70 ILE A C 1
ATOM 521 O O . ILE A 1 70 ? -2.913 7.609 -4.028 1.00 32.72 70 ILE A O 1
ATOM 525 N N . PRO A 1 71 ? -1.874 6.513 -5.703 1.00 33.41 71 PRO A N 1
ATOM 526 C CA . PRO A 1 71 ? -0.780 6.060 -4.856 1.00 33.41 71 PRO A CA 1
ATO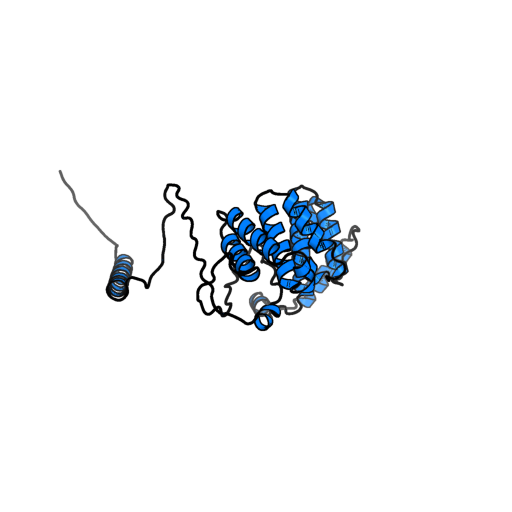M 527 C C . PRO A 1 71 ? -0.056 7.263 -4.261 1.00 33.41 71 PRO A C 1
ATOM 529 O O . PRO A 1 71 ? 0.297 8.193 -4.989 1.00 33.41 71 PRO A O 1
ATOM 532 N N . THR A 1 72 ? 0.189 7.246 -2.949 1.00 32.84 72 THR A N 1
ATOM 533 C CA . THR A 1 72 ? 1.024 8.279 -2.322 1.00 32.84 72 THR A CA 1
ATOM 534 C C . THR A 1 72 ? 2.432 8.170 -2.917 1.00 32.84 72 THR A C 1
ATOM 536 O O . THR A 1 72 ? 3.070 7.126 -2.754 1.00 32.84 72 THR A O 1
ATOM 539 N N . PRO A 1 73 ? 2.925 9.191 -3.647 1.00 29.47 73 PRO A N 1
ATOM 540 C CA . PRO A 1 73 ? 4.204 9.089 -4.330 1.00 29.47 73 PRO A CA 1
ATOM 541 C C . PRO A 1 73 ? 5.318 9.012 -3.290 1.00 29.47 73 PRO A C 1
ATOM 543 O O . PRO A 1 73 ? 5.445 9.885 -2.429 1.00 29.47 73 PRO A O 1
ATOM 546 N N . SER A 1 74 ? 6.159 7.987 -3.386 1.00 28.47 74 SER A N 1
ATOM 547 C CA . SER A 1 74 ? 7.410 7.991 -2.642 1.00 28.47 74 SER A CA 1
ATOM 548 C C . SER A 1 74 ? 8.389 8.919 -3.356 1.00 28.47 74 SER A C 1
ATOM 550 O O . SER A 1 74 ? 8.673 8.734 -4.530 1.00 28.47 74 SER A O 1
ATOM 552 N N . ILE A 1 75 ? 8.872 9.929 -2.632 1.00 34.84 75 ILE A N 1
ATOM 553 C CA . ILE A 1 75 ? 10.146 10.635 -2.842 1.00 34.84 75 ILE A CA 1
ATOM 554 C C . ILE A 1 75 ? 10.524 10.907 -4.318 1.00 34.84 75 ILE A C 1
ATOM 556 O O . ILE A 1 75 ? 11.284 10.145 -4.908 1.00 34.84 75 ILE A O 1
ATOM 560 N N . SER A 1 76 ? 10.090 12.055 -4.869 1.00 25.20 76 SER A N 1
ATOM 561 C CA . SER A 1 76 ? 10.941 12.999 -5.653 1.00 25.20 76 SER A CA 1
ATOM 562 C C . SER A 1 76 ? 10.158 14.054 -6.447 1.00 25.20 76 SER A C 1
ATOM 564 O O . SER A 1 76 ? 10.752 15.042 -6.872 1.00 25.20 76 SER A O 1
ATOM 566 N N . VAL A 1 77 ? 8.844 13.900 -6.646 1.00 25.48 77 VAL A N 1
ATOM 567 C CA . VAL A 1 77 ? 8.026 14.901 -7.359 1.00 25.48 77 VAL A CA 1
ATOM 568 C C . VAL A 1 77 ? 7.082 15.600 -6.379 1.00 25.48 77 VAL A C 1
ATOM 570 O O . VAL A 1 77 ? 6.190 14.940 -5.844 1.00 25.48 77 VAL A O 1
ATOM 573 N N . PRO A 1 78 ? 7.209 16.925 -6.168 1.00 24.72 78 PRO A N 1
ATOM 574 C CA . PRO A 1 78 ? 6.172 17.712 -5.516 1.00 24.72 78 PRO A CA 1
ATOM 575 C C . PRO A 1 78 ? 4.920 17.707 -6.401 1.00 24.72 78 PRO A C 1
ATOM 577 O O . PRO A 1 78 ? 4.818 18.454 -7.374 1.00 24.72 78 PRO A O 1
ATOM 580 N N . GLN A 1 79 ? 3.958 16.841 -6.087 1.00 33.19 79 GLN A N 1
ATOM 581 C CA . GLN A 1 79 ? 2.607 16.980 -6.616 1.00 33.19 79 GLN A CA 1
ATOM 582 C C . GLN A 1 79 ? 1.981 18.197 -5.927 1.00 33.19 79 GLN A C 1
ATOM 584 O O . GLN A 1 79 ? 1.539 18.106 -4.783 1.00 33.19 79 GLN A O 1
ATOM 589 N N . GLU A 1 80 ? 1.915 19.341 -6.616 1.00 27.31 80 GLU A N 1
ATOM 590 C CA . GLU A 1 80 ? 0.912 20.346 -6.262 1.00 27.31 80 GLU A CA 1
ATOM 591 C C . GLU A 1 80 ? -0.460 19.690 -6.423 1.00 27.31 80 GLU A C 1
ATOM 593 O O . GLU A 1 80 ? -0.953 19.513 -7.540 1.00 27.31 80 GLU A O 1
ATOM 598 N N . MET A 1 81 ? -1.070 19.321 -5.297 1.00 30.41 81 MET A N 1
ATOM 599 C CA . MET A 1 81 ? -2.419 18.779 -5.239 1.00 30.41 81 MET A CA 1
ATOM 600 C C . MET A 1 81 ? -3.432 19.874 -5.601 1.00 30.41 81 MET A C 1
ATOM 602 O O . MET A 1 81 ? -4.117 20.433 -4.747 1.00 30.41 81 MET A O 1
ATOM 606 N N . LYS A 1 82 ? -3.550 20.178 -6.899 1.00 26.84 82 LYS A N 1
ATOM 607 C CA . LYS A 1 82 ? -4.615 21.009 -7.482 1.00 26.84 82 LYS A CA 1
ATOM 608 C C . LYS A 1 82 ? -5.926 20.226 -7.562 1.00 26.84 82 LYS A C 1
ATOM 610 O O . LYS A 1 82 ? -6.565 20.154 -8.608 1.00 26.84 82 LYS A O 1
ATOM 615 N N . LEU A 1 83 ? -6.337 19.660 -6.429 1.00 29.45 83 LEU A N 1
ATOM 616 C CA . LEU A 1 83 ? -7.733 19.313 -6.221 1.00 29.45 83 LEU A CA 1
ATOM 617 C C . LEU A 1 83 ? -8.548 20.618 -6.274 1.00 29.45 83 LEU A C 1
ATOM 619 O O . LEU A 1 83 ? -8.153 21.604 -5.643 1.00 29.45 83 LEU A O 1
ATOM 623 N N . PRO A 1 84 ? -9.700 20.651 -6.961 1.00 25.39 84 PRO A N 1
ATOM 624 C CA . PRO A 1 84 ? -10.610 21.792 -6.943 1.00 25.39 84 PRO A CA 1
ATOM 625 C C . PRO A 1 84 ? -11.396 21.865 -5.615 1.00 25.39 84 PRO A C 1
ATOM 627 O O . PRO A 1 84 ? -12.618 22.014 -5.611 1.00 25.39 84 PRO A O 1
ATOM 630 N N . ILE A 1 85 ? -10.710 21.778 -4.465 1.00 33.56 85 ILE A N 1
ATOM 631 C CA . ILE A 1 85 ? -11.338 21.907 -3.145 1.00 33.56 85 ILE A CA 1
ATOM 632 C C . ILE A 1 85 ? -11.748 23.366 -2.940 1.00 33.56 85 ILE A C 1
ATOM 634 O O . ILE A 1 85 ? -10.950 24.221 -2.545 1.00 33.56 85 ILE A O 1
ATOM 638 N N . LYS A 1 86 ? -13.033 23.658 -3.147 1.00 28.00 86 LYS A N 1
ATOM 639 C CA . LYS A 1 86 ? -13.646 24.871 -2.598 1.00 28.00 86 LYS A CA 1
ATOM 640 C C . LYS A 1 86 ? -13.676 24.749 -1.071 1.00 28.00 86 LYS A C 1
ATOM 642 O O . LYS A 1 86 ? -14.579 24.129 -0.518 1.00 28.00 86 LYS A O 1
ATOM 647 N N . LYS A 1 87 ? -12.669 25.343 -0.415 1.00 29.17 87 LYS A N 1
ATOM 648 C CA . LYS A 1 87 ? -12.512 25.412 1.050 1.00 29.17 87 LYS A CA 1
ATOM 649 C C . LYS A 1 87 ? -13.809 25.777 1.781 1.00 29.17 87 LYS A C 1
ATOM 651 O O . LYS A 1 87 ? -14.562 26.647 1.345 1.00 29.17 87 LYS A O 1
ATOM 656 N N . LYS A 1 88 ? -14.001 25.148 2.941 1.00 37.62 88 LYS A N 1
ATOM 657 C CA . LYS A 1 88 ? -15.111 25.289 3.910 1.00 37.62 88 LYS A CA 1
ATOM 658 C C . LYS A 1 88 ? -14.689 24.456 5.172 1.00 37.62 88 LYS A C 1
ATOM 660 O O . LYS A 1 88 ? -13.569 23.983 5.158 1.00 37.62 88 LYS A O 1
ATOM 665 N N . THR A 1 89 ? -15.506 24.152 6.201 1.00 36.03 89 THR A N 1
ATOM 666 C CA . THR A 1 89 ? -15.138 23.387 7.458 1.00 36.03 89 THR A CA 1
ATOM 667 C C . THR A 1 89 ? -15.678 21.923 7.682 1.00 36.03 89 THR A C 1
ATOM 669 O O . THR A 1 89 ? -16.876 21.719 7.592 1.00 36.03 89 THR A O 1
ATOM 672 N N . VAL A 1 90 ? -14.903 20.892 8.091 1.00 41.47 90 VAL A N 1
ATOM 673 C CA . VAL A 1 90 ? -15.445 19.535 8.442 1.00 41.47 90 VAL A CA 1
ATOM 674 C C . VAL A 1 90 ? -15.202 19.275 9.910 1.00 41.47 90 VAL A C 1
ATOM 676 O O . VAL A 1 90 ? -14.075 19.324 10.390 1.00 41.47 90 VAL A O 1
ATOM 679 N N . LYS A 1 91 ? -16.266 18.956 10.643 1.00 47.38 91 LYS A N 1
ATOM 680 C CA . LYS A 1 91 ? -16.121 18.594 12.046 1.00 47.38 91 LYS A CA 1
ATOM 681 C C . LYS A 1 91 ? -15.628 17.151 12.125 1.00 47.38 91 LYS A C 1
ATOM 683 O O . LYS A 1 91 ? -16.402 16.229 11.863 1.00 47.38 91 LYS A O 1
ATOM 688 N N . ALA A 1 92 ? -14.365 16.956 12.496 1.00 54.22 92 ALA A N 1
ATOM 689 C CA . ALA A 1 92 ? -13.857 15.637 12.861 1.00 54.22 92 ALA A CA 1
ATOM 690 C C . ALA A 1 92 ? -14.772 14.976 13.913 1.00 54.22 92 ALA A C 1
ATOM 692 O O . ALA A 1 92 ? -15.480 15.664 14.657 1.00 54.22 92 ALA A O 1
ATOM 693 N N . ASN A 1 93 ? -14.781 13.645 13.960 1.00 67.56 93 ASN A N 1
ATOM 694 C CA . ASN A 1 93 ? -15.664 12.816 14.789 1.00 67.56 93 ASN A CA 1
ATOM 695 C C . ASN A 1 93 ? -17.148 12.762 14.357 1.00 67.56 93 ASN A C 1
ATOM 697 O O . ASN A 1 93 ? -17.917 12.040 14.992 1.00 67.56 93 ASN A O 1
ATOM 701 N N . SER A 1 94 ? -17.576 13.471 13.301 1.00 72.25 94 SER A N 1
ATOM 702 C CA . SER A 1 94 ? -18.999 13.526 12.900 1.00 72.25 94 SER A CA 1
ATOM 703 C C . SER A 1 94 ? -19.497 12.334 12.071 1.00 72.25 94 SER A C 1
ATOM 705 O O . SER A 1 94 ? -20.601 11.856 12.321 1.00 72.25 94 SER A O 1
ATOM 707 N N . THR A 1 95 ? -18.707 11.844 11.113 1.00 87.44 95 THR A N 1
ATOM 708 C CA . THR A 1 95 ? -19.025 10.688 10.253 1.00 87.44 95 THR A CA 1
ATOM 709 C C . THR A 1 95 ? -17.763 9.855 9.990 1.00 87.44 95 THR A C 1
ATOM 711 O O . THR A 1 95 ? -16.653 10.380 10.153 1.00 87.44 95 THR A O 1
ATOM 714 N N . PRO A 1 96 ? -17.880 8.592 9.527 1.00 89.38 96 PRO A N 1
ATOM 715 C CA . PRO A 1 96 ? -16.708 7.799 9.162 1.00 89.38 96 PRO A CA 1
ATOM 716 C C . PRO A 1 96 ? -15.860 8.468 8.072 1.00 89.38 96 PRO A C 1
ATOM 718 O O . PRO A 1 96 ? -14.634 8.451 8.162 1.00 89.38 96 PRO A O 1
ATOM 721 N N . TRP A 1 97 ? -16.500 9.141 7.106 1.00 88.31 97 TRP A N 1
ATOM 722 C CA . TRP A 1 97 ? -15.816 9.888 6.046 1.00 88.31 97 TRP A CA 1
ATOM 723 C C . TRP A 1 97 ? -15.066 11.115 6.585 1.00 88.31 97 TRP A C 1
ATOM 725 O O . TRP A 1 97 ? -13.894 11.323 6.273 1.00 88.31 97 TRP A O 1
ATOM 735 N N . ALA A 1 98 ? -15.700 11.900 7.463 1.00 83.12 98 ALA A N 1
ATOM 736 C CA . ALA A 1 98 ? -15.050 13.036 8.121 1.00 83.12 98 ALA A CA 1
ATOM 737 C C . ALA A 1 98 ? -13.832 12.600 8.954 1.00 83.12 98 ALA A C 1
ATOM 739 O O . ALA A 1 98 ? -12.847 13.329 9.037 1.00 83.12 98 ALA A O 1
ATOM 740 N N . ASN A 1 99 ? -13.895 11.406 9.548 1.00 86.19 99 ASN A N 1
ATOM 741 C CA . ASN A 1 99 ? -12.800 10.794 10.292 1.00 86.19 99 ASN A CA 1
ATOM 742 C C . ASN A 1 99 ? -11.674 10.262 9.393 1.00 86.19 99 ASN A C 1
ATOM 744 O O . ASN A 1 99 ? -10.509 10.421 9.751 1.00 86.19 99 ASN A O 1
ATOM 748 N N . LEU A 1 100 ? -11.989 9.694 8.221 1.00 87.25 100 LEU A N 1
ATOM 749 C CA . LEU A 1 100 ? -10.978 9.355 7.214 1.00 87.25 100 LEU A CA 1
ATOM 750 C C . LEU A 1 100 ? -10.191 10.607 6.805 1.00 87.25 100 LEU A C 1
ATOM 752 O O . LEU A 1 100 ? -8.965 10.620 6.888 1.00 87.25 100 LEU A O 1
ATOM 756 N N . LEU A 1 101 ? -10.900 11.671 6.420 1.00 87.44 101 LEU A N 1
ATOM 757 C CA . LEU A 1 101 ? -10.291 12.919 5.963 1.00 87.44 101 LEU A CA 1
ATOM 758 C C . LEU A 1 101 ? -9.458 13.600 7.061 1.00 87.44 101 LEU A C 1
ATOM 760 O O . LEU A 1 101 ? -8.326 13.998 6.807 1.00 87.44 101 LEU A O 1
ATOM 764 N N . ALA A 1 102 ? -9.981 13.666 8.290 1.00 81.12 102 ALA A N 1
ATOM 765 C CA . ALA A 1 102 ? -9.257 14.171 9.458 1.00 81.12 102 ALA A CA 1
ATOM 766 C C . ALA A 1 102 ? -7.973 13.375 9.749 1.00 81.12 102 ALA A C 1
ATOM 768 O O . ALA A 1 102 ? -6.938 13.958 10.069 1.00 81.12 102 ALA A O 1
ATOM 769 N N . GLY A 1 103 ? -8.035 12.044 9.626 1.00 83.19 103 GLY A N 1
ATOM 770 C CA . GLY A 1 103 ? -6.878 11.170 9.789 1.00 83.19 103 GLY A CA 1
ATOM 771 C C . GLY A 1 103 ? -5.823 11.387 8.705 1.00 83.19 103 GLY A C 1
ATOM 772 O O . GLY A 1 103 ? -4.642 11.468 9.025 1.00 83.19 103 GLY A O 1
ATOM 773 N N . LEU A 1 104 ? -6.239 11.543 7.445 1.00 86.25 104 LEU A N 1
ATOM 774 C CA . LEU A 1 104 ? -5.343 11.845 6.325 1.00 86.25 104 LEU A CA 1
ATOM 775 C C . LEU A 1 104 ? -4.660 13.214 6.479 1.00 86.25 104 LEU A C 1
ATOM 777 O O . LEU A 1 104 ? -3.439 13.285 6.394 1.00 86.25 104 LEU A O 1
ATOM 781 N N . GLU A 1 105 ? -5.414 14.274 6.783 1.00 82.62 105 GLU A N 1
ATOM 782 C CA . GLU A 1 105 ? -4.872 15.631 6.976 1.00 82.62 105 GLU A CA 1
ATOM 783 C C . GLU A 1 105 ? -3.889 15.687 8.163 1.00 82.62 105 GLU A C 1
ATOM 785 O O . GLU A 1 105 ? -2.817 16.285 8.075 1.00 82.62 105 GLU A O 1
ATOM 790 N N . ALA A 1 106 ? -4.188 14.989 9.264 1.00 79.31 106 ALA A N 1
ATOM 791 C CA . ALA A 1 106 ? -3.251 14.853 10.379 1.00 79.31 106 ALA A CA 1
ATOM 792 C C . ALA A 1 106 ? -2.008 14.004 10.019 1.00 79.31 106 ALA A C 1
ATOM 794 O O . ALA A 1 106 ? -0.924 14.245 10.552 1.00 79.31 106 ALA A O 1
ATOM 795 N N . ALA A 1 107 ? -2.125 13.036 9.102 1.00 81.94 107 ALA A N 1
ATOM 796 C CA . ALA A 1 107 ? -1.025 12.171 8.665 1.00 81.94 107 ALA A CA 1
ATOM 797 C C . ALA A 1 107 ? 0.019 12.863 7.764 1.00 81.94 107 ALA A C 1
ATOM 799 O O . ALA A 1 107 ? 1.106 12.305 7.576 1.00 81.94 107 ALA A O 1
ATOM 800 N N . ASP A 1 108 ? -0.255 14.073 7.267 1.00 81.94 108 ASP A N 1
ATOM 801 C CA . ASP A 1 108 ? 0.733 14.923 6.583 1.00 81.94 108 ASP A CA 1
ATOM 802 C C . ASP A 1 108 ? 1.723 15.587 7.565 1.00 81.94 108 ASP A C 1
ATOM 804 O O . ASP A 1 108 ? 2.754 16.138 7.167 1.00 81.94 108 ASP A O 1
ATOM 808 N N . HIS A 1 109 ? 1.457 15.505 8.874 1.00 78.88 109 HIS A N 1
ATOM 809 C CA . HIS A 1 109 ? 2.285 16.089 9.924 1.00 78.88 109 HIS A CA 1
ATOM 810 C C . HIS A 1 109 ? 2.897 15.000 10.827 1.00 78.88 109 HIS A C 1
ATOM 812 O O . HIS A 1 109 ? 2.188 14.426 11.654 1.00 78.88 109 HIS A O 1
ATOM 818 N N . PRO A 1 110 ? 4.224 14.747 10.778 1.00 73.06 110 PRO A N 1
ATOM 819 C CA . PRO A 1 110 ? 4.858 13.664 11.542 1.00 73.06 110 PRO A CA 1
ATOM 820 C C . PRO A 1 110 ? 4.626 13.680 13.060 1.00 73.06 110 PRO A C 1
ATOM 822 O O . PRO A 1 110 ? 4.589 12.627 13.689 1.00 73.06 110 PRO A O 1
ATOM 825 N N . GLY A 1 111 ? 4.417 14.859 13.655 1.00 80.00 111 GLY A N 1
ATOM 826 C CA . GLY A 1 111 ? 4.077 14.998 15.076 1.00 80.00 111 GLY A CA 1
ATOM 827 C C . GLY A 1 111 ? 2.629 14.635 15.443 1.00 80.00 111 GLY A C 1
ATOM 828 O O . GLY A 1 111 ? 2.279 14.717 16.616 1.00 80.00 111 GLY A O 1
ATOM 829 N N . GLN A 1 112 ? 1.782 14.269 14.474 1.00 83.38 112 GLN A N 1
ATOM 830 C CA . GLN A 1 112 ? 0.343 14.041 14.662 1.00 83.38 112 GLN A CA 1
ATOM 831 C C . GLN A 1 112 ? -0.116 12.613 14.316 1.00 83.38 112 GLN A C 1
ATOM 833 O O . GLN A 1 112 ? -1.310 12.335 14.387 1.00 83.38 112 GLN A O 1
ATOM 838 N N . TYR A 1 113 ? 0.793 11.674 14.013 1.00 83.25 113 TYR A N 1
ATOM 839 C CA . TYR A 1 113 ? 0.430 10.298 13.621 1.00 83.25 113 TYR A CA 1
ATOM 840 C C . TYR A 1 113 ? -0.458 9.559 14.638 1.00 83.25 113 TYR A C 1
ATOM 842 O O . TYR A 1 113 ? -1.311 8.772 14.234 1.00 83.25 113 TYR A O 1
ATOM 850 N N . VAL A 1 114 ? -0.310 9.832 15.940 1.00 85.69 114 VAL A N 1
ATOM 851 C CA . VAL A 1 114 ? -1.181 9.256 16.983 1.00 85.69 114 VAL A CA 1
ATOM 852 C C . VAL A 1 114 ? -2.614 9.785 16.853 1.00 85.69 114 VAL A C 1
ATOM 854 O O . VAL A 1 114 ? -3.546 8.994 16.761 1.00 85.69 114 VAL A O 1
ATOM 857 N N . ALA A 1 115 ? -2.795 11.106 16.747 1.00 84.62 115 ALA A N 1
ATOM 858 C CA . ALA A 1 115 ? -4.112 11.722 16.553 1.00 84.62 115 ALA A CA 1
ATOM 859 C C . ALA A 1 115 ? -4.750 11.309 15.212 1.00 84.62 115 ALA A C 1
ATOM 861 O O . ALA A 1 115 ? -5.946 11.033 15.137 1.00 84.62 115 ALA A O 1
ATOM 862 N N . ALA A 1 116 ? -3.938 11.188 14.160 1.00 84.25 116 ALA A N 1
ATOM 863 C CA . ALA A 1 116 ? -4.362 10.645 12.877 1.00 84.25 116 ALA A CA 1
ATOM 864 C C . ALA A 1 116 ? -4.909 9.209 13.022 1.00 84.25 116 ALA A C 1
ATOM 866 O O . ALA A 1 116 ? -5.982 8.892 12.505 1.00 84.25 116 ALA A O 1
ATOM 867 N N . ALA A 1 117 ? -4.212 8.350 13.777 1.00 88.62 117 ALA A N 1
ATOM 868 C CA . ALA A 1 117 ? -4.627 6.971 14.017 1.00 88.62 117 ALA A CA 1
ATOM 869 C C . ALA A 1 117 ? -5.917 6.892 14.851 1.00 88.62 117 ALA A C 1
ATOM 871 O O . ALA A 1 117 ? -6.772 6.052 14.560 1.00 88.62 117 ALA A O 1
ATOM 872 N N . GLU A 1 118 ? -6.092 7.786 15.831 1.00 89.75 118 GLU A N 1
ATOM 873 C CA . GLU A 1 118 ? -7.326 7.929 16.614 1.00 89.75 118 GLU A CA 1
ATOM 874 C C . GLU A 1 118 ? -8.530 8.290 15.730 1.00 89.75 118 GLU A C 1
ATOM 876 O O . GLU A 1 118 ? -9.580 7.652 15.851 1.00 89.75 118 GLU A O 1
ATOM 881 N N . TYR A 1 119 ? -8.382 9.237 14.793 1.00 87.50 119 TYR A N 1
ATOM 882 C CA . TYR A 1 119 ? -9.446 9.563 13.836 1.00 87.50 119 TYR A CA 1
ATOM 883 C C . TYR A 1 119 ? -9.807 8.357 12.962 1.00 87.50 119 TYR A C 1
ATOM 885 O O . TYR A 1 119 ? -10.981 7.987 12.892 1.00 87.50 119 TYR A O 1
ATOM 893 N N . LEU A 1 120 ? -8.827 7.673 12.358 1.00 92.00 120 LEU A N 1
ATOM 894 C CA . LEU A 1 120 ? -9.114 6.489 11.536 1.00 92.00 120 LEU A CA 1
ATOM 895 C C . LEU A 1 120 ? -9.746 5.350 12.356 1.00 92.00 120 LEU A C 1
ATOM 897 O O . LEU A 1 120 ? -10.649 4.668 11.870 1.00 92.00 120 LEU A O 1
ATOM 901 N N . ALA A 1 121 ? -9.324 5.155 13.609 1.00 95.25 121 ALA A N 1
ATOM 902 C CA . ALA A 1 121 ? -9.928 4.183 14.519 1.00 95.25 121 ALA A CA 1
ATOM 903 C C . ALA A 1 121 ? -11.385 4.532 14.861 1.00 95.25 121 ALA A C 1
ATOM 905 O O . ALA A 1 121 ? -12.241 3.644 14.869 1.00 95.25 121 ALA A O 1
ATOM 906 N N . LEU A 1 122 ? -11.696 5.814 15.081 1.00 93.12 122 LEU A N 1
ATOM 907 C CA . LEU A 1 122 ? -13.071 6.265 15.278 1.00 93.12 122 LEU A CA 1
ATOM 908 C C . LEU A 1 122 ? -13.916 6.073 14.012 1.00 93.12 122 LEU A C 1
ATOM 910 O O . LEU A 1 122 ? -15.057 5.626 14.118 1.00 93.12 122 LEU A O 1
ATOM 914 N N . GLY A 1 123 ? -13.356 6.333 12.827 1.00 93.94 123 GLY A N 1
ATOM 915 C CA . GLY A 1 123 ? -14.015 6.057 11.551 1.00 93.94 123 GLY A CA 1
ATOM 916 C C . GLY A 1 123 ? -14.375 4.577 11.392 1.00 93.94 123 GLY A C 1
ATOM 917 O O . GLY A 1 123 ? -15.540 4.261 11.152 1.00 93.94 123 GLY A O 1
ATOM 918 N N . ARG A 1 124 ? -13.423 3.662 11.641 1.00 96.81 124 ARG A N 1
ATOM 919 C CA . ARG A 1 124 ? -13.678 2.204 11.652 1.00 96.81 124 ARG A CA 1
ATOM 920 C C . ARG A 1 124 ? -14.751 1.805 12.670 1.00 96.81 124 ARG A C 1
ATOM 922 O O . ARG A 1 124 ? -15.613 0.986 12.368 1.00 96.81 124 ARG A O 1
ATOM 929 N N . LYS A 1 125 ? -14.743 2.406 13.864 1.00 96.50 125 LYS A N 1
ATOM 930 C CA . LYS A 1 125 ? -15.760 2.152 14.897 1.00 96.50 125 LYS A CA 1
ATOM 931 C C . LYS A 1 125 ? -17.157 2.636 14.488 1.00 96.50 125 LYS A C 1
ATOM 933 O O . LYS A 1 125 ? -18.136 1.995 14.851 1.00 96.50 125 LYS A O 1
ATOM 938 N N . GLN A 1 126 ? -17.254 3.765 13.784 1.00 94.31 126 GLN A N 1
ATOM 939 C CA . GLN A 1 126 ? -18.531 4.337 13.348 1.00 94.31 126 GLN A CA 1
ATOM 940 C C . GLN A 1 126 ? -19.132 3.606 12.142 1.00 94.31 126 GLN A C 1
ATOM 942 O O . GLN A 1 126 ? -20.348 3.463 12.092 1.00 94.31 126 GLN A O 1
ATOM 947 N N . ILE A 1 127 ? -18.309 3.153 11.188 1.00 94.06 127 ILE A N 1
ATOM 948 C CA . ILE A 1 127 ? -18.792 2.409 10.013 1.00 94.06 127 ILE A CA 1
ATOM 949 C C . ILE A 1 127 ? -19.155 0.955 10.356 1.00 94.06 127 ILE A C 1
ATOM 951 O O . ILE A 1 127 ? -20.101 0.399 9.802 1.00 94.06 127 ILE A O 1
ATOM 955 N N . GLY A 1 128 ? -18.452 0.371 11.334 1.00 94.06 128 GLY A N 1
ATOM 956 C CA . GLY A 1 128 ? -18.728 -0.961 11.865 1.00 94.06 128 GLY A CA 1
ATOM 957 C C . GLY A 1 128 ? -18.485 -2.101 10.862 1.00 94.06 128 GLY A C 1
ATOM 958 O O . GLY A 1 128 ? -17.996 -1.871 9.756 1.00 94.06 128 GLY A O 1
ATOM 959 N N . PRO A 1 129 ? -18.823 -3.350 11.239 1.00 90.94 129 PRO A N 1
ATOM 960 C CA . PRO A 1 129 ? -18.602 -4.523 10.389 1.00 90.94 129 PRO A CA 1
ATOM 961 C C . PRO A 1 129 ? -19.365 -4.472 9.060 1.00 90.94 129 PRO A C 1
ATOM 963 O O . PRO A 1 129 ? -18.821 -4.874 8.040 1.00 90.94 129 PRO A O 1
ATOM 966 N N . SER A 1 130 ? -20.583 -3.913 9.066 1.00 92.50 130 SER A N 1
ATOM 967 C CA . SER A 1 130 ? -21.429 -3.725 7.875 1.00 92.50 130 SER A CA 1
ATOM 968 C C . SER A 1 130 ? -20.847 -2.760 6.841 1.00 92.50 130 SER A C 1
ATOM 970 O O . SER A 1 130 ? -21.364 -2.671 5.730 1.00 92.50 130 SER A O 1
ATOM 972 N N . GLY A 1 131 ? -19.792 -2.018 7.198 1.00 93.25 131 GLY A N 1
ATOM 973 C CA . GLY A 1 131 ? -19.111 -1.099 6.296 1.00 93.25 131 GLY A CA 1
ATOM 974 C C . GLY A 1 131 ? -18.631 -1.764 5.013 1.00 93.25 131 GLY A C 1
ATOM 975 O O . GLY A 1 131 ? -18.715 -1.156 3.950 1.00 93.25 131 GLY A O 1
ATOM 976 N N . TRP A 1 132 ? -18.192 -3.021 5.079 1.00 94.38 132 TRP A N 1
ATOM 977 C CA . TRP A 1 132 ? -17.738 -3.760 3.903 1.00 94.38 132 TRP A CA 1
ATOM 978 C C . TRP A 1 132 ? -18.827 -3.939 2.840 1.00 94.38 132 TRP A C 1
ATOM 980 O O . TRP A 1 132 ? -18.519 -3.952 1.648 1.00 94.38 132 TRP A O 1
ATOM 990 N N . GLU A 1 133 ? -20.085 -4.041 3.263 1.00 93.44 133 GLU A N 1
ATOM 991 C CA . GLU A 1 133 ? -21.246 -4.208 2.396 1.00 93.44 133 GLU A CA 1
ATOM 992 C C . GLU A 1 133 ? -21.903 -2.864 2.037 1.00 93.44 133 GLU A C 1
ATOM 994 O O . GLU A 1 133 ? -22.396 -2.715 0.921 1.00 93.44 133 GLU A O 1
ATOM 999 N N . THR A 1 134 ? -21.910 -1.878 2.947 1.00 91.56 134 THR A N 1
ATOM 1000 C CA . THR A 1 134 ? -22.587 -0.584 2.724 1.00 91.56 134 THR A CA 1
ATOM 1001 C C . THR A 1 134 ? -21.711 0.486 2.076 1.00 91.56 134 THR A C 1
ATOM 1003 O O . THR A 1 134 ? -22.223 1.300 1.317 1.00 91.56 134 THR A O 1
ATOM 1006 N N . ASP A 1 135 ? -20.414 0.517 2.391 1.00 91.94 135 ASP A N 1
ATOM 1007 C CA . ASP A 1 135 ? -19.429 1.442 1.818 1.00 91.94 135 ASP A CA 1
ATOM 1008 C C . ASP A 1 135 ? -18.030 0.800 1.865 1.00 91.94 135 ASP A C 1
ATOM 1010 O O . ASP A 1 135 ? -17.164 1.060 2.717 1.00 91.94 135 ASP A O 1
ATOM 1014 N N . ARG A 1 136 ? -17.839 -0.113 0.911 1.00 92.44 136 ARG A N 1
ATOM 1015 C CA . ARG A 1 136 ? -16.628 -0.919 0.736 1.00 92.44 136 ARG A CA 1
ATOM 1016 C C . ARG A 1 136 ? -15.385 -0.051 0.507 1.00 92.44 136 ARG A C 1
ATOM 1018 O O . ARG A 1 136 ? -14.288 -0.431 0.916 1.00 92.44 136 ARG A O 1
ATOM 1025 N N . GLN A 1 137 ? -15.535 1.118 -0.119 1.00 90.94 137 GLN A N 1
ATOM 1026 C CA . GLN A 1 137 ? -14.431 2.018 -0.452 1.00 90.94 137 GLN A CA 1
ATOM 1027 C C . GLN A 1 137 ? -13.915 2.775 0.769 1.00 90.94 137 GLN A C 1
ATOM 1029 O O . GLN A 1 137 ? -12.700 2.784 0.994 1.00 90.94 137 GLN A O 1
ATOM 1034 N N . LEU A 1 138 ? -14.806 3.374 1.561 1.00 92.25 138 LEU A N 1
ATOM 1035 C CA . LEU A 1 138 ? -14.458 4.056 2.806 1.00 92.25 138 LEU A CA 1
ATOM 1036 C C . LEU A 1 138 ? -13.900 3.072 3.831 1.00 92.25 138 LEU A C 1
ATOM 1038 O O . LEU A 1 138 ? -12.856 3.338 4.427 1.00 92.25 138 LEU A O 1
ATOM 1042 N N . THR A 1 139 ? -14.530 1.902 3.978 1.00 95.88 139 THR A N 1
ATOM 1043 C CA . THR A 1 139 ? -14.055 0.838 4.877 1.00 95.88 139 THR A CA 1
ATOM 1044 C C . THR A 1 139 ? -12.626 0.432 4.523 1.00 95.88 139 THR A C 1
ATOM 1046 O O . THR A 1 139 ? -11.717 0.553 5.345 1.00 95.88 139 THR A O 1
ATOM 1049 N N . ARG A 1 140 ? -12.376 0.074 3.260 1.00 95.19 140 ARG A N 1
ATOM 1050 C CA . ARG A 1 140 ? -11.042 -0.272 2.751 1.00 95.19 140 ARG A CA 1
ATOM 1051 C C . ARG A 1 140 ? -9.991 0.811 3.017 1.00 95.19 140 ARG A C 1
ATOM 1053 O O . ARG A 1 140 ? -8.873 0.471 3.406 1.00 95.19 140 ARG A O 1
ATOM 1060 N N . GLN A 1 141 ? -10.326 2.091 2.837 1.00 94.19 141 GLN A N 1
ATOM 1061 C CA . GLN A 1 141 ? -9.410 3.207 3.114 1.00 94.19 141 GLN A CA 1
ATOM 1062 C C . GLN A 1 141 ? -9.130 3.366 4.618 1.00 94.19 141 GLN A C 1
ATOM 1064 O O . GLN A 1 141 ? -7.969 3.428 5.019 1.00 94.19 141 GLN A O 1
ATOM 1069 N N . LEU A 1 142 ? -10.166 3.338 5.463 1.00 95.50 142 LEU A N 1
ATOM 1070 C CA . LEU A 1 142 ? -10.053 3.427 6.926 1.00 95.50 142 LEU A CA 1
ATOM 1071 C C . LEU A 1 142 ? -9.212 2.297 7.542 1.00 95.50 142 LEU A C 1
ATOM 1073 O O . LEU A 1 142 ? -8.532 2.512 8.550 1.00 95.50 142 LEU A O 1
ATOM 1077 N N . PHE A 1 143 ? -9.260 1.094 6.965 1.00 98.25 143 PHE A N 1
ATOM 1078 C CA . PHE A 1 143 ? -8.406 -0.027 7.362 1.00 98.25 143 PHE A CA 1
ATOM 1079 C C . PHE A 1 143 ? -6.980 0.122 6.821 1.00 98.25 143 PHE A C 1
ATOM 1081 O O . PHE A 1 143 ? -6.029 0.036 7.597 1.00 98.25 143 PHE A O 1
ATOM 1088 N N . SER A 1 144 ? -6.819 0.420 5.529 1.00 96.81 144 SER A N 1
ATOM 1089 C CA . SER A 1 144 ? -5.498 0.493 4.891 1.00 96.81 144 SER A CA 1
ATOM 1090 C C . SER A 1 144 ? -4.642 1.647 5.428 1.00 96.81 144 SER A C 1
ATOM 1092 O O . SER A 1 144 ? -3.495 1.436 5.810 1.00 96.81 144 SER A O 1
ATOM 1094 N N . GLU A 1 145 ? -5.186 2.859 5.552 1.00 95.88 145 GLU A N 1
ATOM 1095 C CA . GLU A 1 145 ? -4.441 3.981 6.147 1.00 95.88 145 GLU A CA 1
ATOM 1096 C C . GLU A 1 145 ? -4.299 3.832 7.667 1.00 95.88 145 GLU A C 1
ATOM 1098 O O . GLU A 1 145 ? -3.308 4.273 8.249 1.00 95.88 145 GLU A O 1
ATOM 1103 N N . GLY A 1 146 ? -5.221 3.106 8.310 1.00 96.12 146 GLY A N 1
ATOM 1104 C CA . GLY A 1 146 ? -5.069 2.664 9.694 1.00 96.12 146 GLY A CA 1
ATOM 1105 C C . GLY A 1 146 ? -3.827 1.792 9.889 1.00 96.12 146 GLY A C 1
ATOM 1106 O O . GLY A 1 146 ? -3.051 2.039 10.810 1.00 96.12 146 GLY A O 1
ATOM 1107 N N . ALA A 1 147 ? -3.601 0.826 8.994 1.00 97.19 147 ALA A N 1
ATOM 1108 C CA . ALA A 1 147 ? -2.382 0.022 8.972 1.00 97.19 147 ALA A CA 1
ATOM 1109 C C . ALA A 1 147 ? -1.133 0.862 8.654 1.00 97.19 147 ALA A C 1
ATOM 1111 O O . ALA A 1 147 ? -0.094 0.655 9.276 1.00 97.19 147 ALA A O 1
ATOM 1112 N N . SER A 1 148 ? -1.230 1.833 7.736 1.00 95.25 148 SER A N 1
ATOM 1113 C CA . SER A 1 148 ? -0.122 2.745 7.405 1.00 95.25 148 SER A CA 1
ATOM 1114 C C . SER A 1 148 ? 0.332 3.563 8.618 1.00 95.25 148 SER A C 1
ATOM 1116 O O . SER A 1 148 ? 1.529 3.684 8.881 1.00 95.25 148 S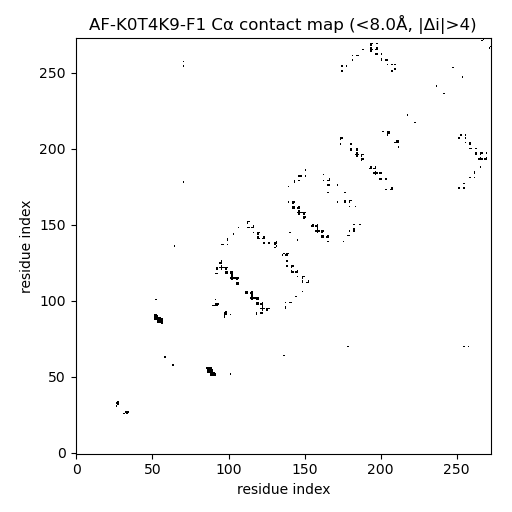ER A O 1
ATOM 1118 N N . LEU A 1 149 ? -0.615 4.092 9.398 1.00 92.62 149 LEU A N 1
ATOM 1119 C CA . LEU A 1 149 ? -0.306 4.829 10.620 1.00 92.62 149 LEU A CA 1
ATOM 1120 C C . LEU A 1 149 ? 0.196 3.917 11.737 1.00 92.62 149 LEU A C 1
ATOM 1122 O O . LEU A 1 149 ? 1.190 4.263 12.364 1.00 92.62 149 LEU A O 1
ATOM 1126 N N . ALA A 1 150 ? -0.416 2.745 11.934 1.00 93.19 150 ALA A N 1
ATOM 1127 C CA . ALA A 1 150 ? 0.052 1.758 12.907 1.00 93.19 150 ALA A CA 1
ATOM 1128 C C . ALA A 1 150 ? 1.505 1.324 12.629 1.00 93.19 150 ALA A C 1
ATOM 1130 O O . ALA A 1 150 ? 2.315 1.257 13.549 1.00 93.19 150 ALA A O 1
ATOM 1131 N N . PHE A 1 151 ? 1.876 1.142 11.355 1.00 90.88 151 PHE A N 1
ATOM 1132 C CA . PHE A 1 151 ? 3.269 0.947 10.946 1.00 90.88 151 PHE A CA 1
ATOM 1133 C C . PHE A 1 151 ? 4.163 2.129 11.359 1.00 90.88 151 PHE A C 1
ATOM 1135 O O . PHE A 1 151 ? 5.176 1.934 12.029 1.00 90.88 151 PHE A O 1
ATOM 1142 N N . ARG A 1 152 ? 3.775 3.367 11.016 1.00 88.19 152 ARG A N 1
ATOM 1143 C CA . ARG A 1 152 ? 4.542 4.588 11.342 1.00 88.19 152 ARG A CA 1
ATOM 1144 C C . ARG A 1 152 ? 4.689 4.845 12.847 1.00 88.19 152 ARG A C 1
ATOM 1146 O O . ARG A 1 152 ? 5.656 5.492 13.241 1.00 88.19 152 ARG A O 1
ATOM 1153 N N . THR A 1 153 ? 3.755 4.379 13.678 1.00 87.75 153 THR A N 1
ATOM 1154 C CA . THR A 1 153 ? 3.816 4.494 15.147 1.00 87.75 153 THR A CA 1
ATOM 1155 C C . THR A 1 153 ? 4.426 3.269 15.836 1.00 87.75 153 THR A C 1
ATOM 1157 O O . THR A 1 153 ? 4.562 3.280 17.058 1.00 87.75 153 THR A O 1
ATOM 1160 N N . GLY A 1 154 ? 4.813 2.229 15.088 1.00 88.06 154 GLY A N 1
ATOM 1161 C CA . GLY A 1 154 ? 5.411 1.002 15.627 1.00 88.06 154 GLY A CA 1
ATOM 1162 C C . GLY A 1 154 ? 4.417 -0.012 16.214 1.00 88.06 154 GLY A C 1
ATOM 1163 O O . GLY A 1 154 ? 4.841 -1.002 16.809 1.00 88.06 154 GLY A O 1
ATOM 1164 N N . ASP A 1 155 ? 3.107 0.183 16.038 1.00 94.38 155 ASP A N 1
ATOM 1165 C CA . ASP A 1 155 ? 2.079 -0.784 16.439 1.00 94.38 155 ASP A CA 1
ATOM 1166 C C . ASP A 1 155 ? 1.917 -1.886 15.378 1.00 94.38 155 ASP A C 1
ATOM 1168 O O . ASP A 1 155 ? 0.992 -1.905 14.558 1.00 94.38 155 ASP A O 1
ATOM 1172 N N . ALA A 1 156 ? 2.850 -2.838 15.406 1.00 92.38 156 ALA A N 1
ATOM 1173 C CA . ALA A 1 156 ? 2.854 -3.985 14.505 1.00 92.38 156 ALA A CA 1
ATOM 1174 C C . ALA A 1 156 ? 1.610 -4.885 14.657 1.00 92.38 156 ALA A C 1
ATOM 1176 O O . ALA A 1 156 ? 1.203 -5.525 13.687 1.00 92.38 156 ALA A O 1
ATOM 1177 N N . ASN A 1 157 ? 0.985 -4.936 15.839 1.00 96.94 157 ASN A N 1
ATOM 1178 C CA . ASN A 1 157 ? -0.187 -5.780 16.085 1.00 96.94 157 ASN A CA 1
ATOM 1179 C C . ASN A 1 157 ? -1.420 -5.214 15.374 1.00 96.94 157 ASN A C 1
ATOM 1181 O O . ASN A 1 157 ? -2.060 -5.924 14.595 1.00 96.94 157 ASN A O 1
ATOM 1185 N N . THR A 1 158 ? -1.711 -3.925 15.577 1.00 97.25 158 THR A N 1
ATOM 1186 C CA . THR A 1 158 ? -2.805 -3.239 14.876 1.00 97.25 158 THR A CA 1
ATOM 1187 C C . THR A 1 158 ? -2.550 -3.196 13.371 1.00 97.25 158 THR A C 1
ATOM 1189 O O . THR A 1 158 ? -3.474 -3.438 12.597 1.00 97.25 158 THR A O 1
ATOM 1192 N N . MET A 1 159 ? -1.304 -2.960 12.938 1.00 97.56 159 MET A N 1
ATOM 1193 C CA . MET A 1 159 ? -0.936 -3.017 11.520 1.00 97.56 159 MET A CA 1
ATOM 1194 C C . MET A 1 159 ? -1.302 -4.374 10.906 1.00 97.56 159 MET A C 1
ATOM 1196 O O . MET A 1 159 ? -2.056 -4.411 9.938 1.00 97.56 159 MET A O 1
ATOM 1200 N N . ASN A 1 160 ? -0.810 -5.485 11.466 1.00 97.62 160 ASN A N 1
ATOM 1201 C CA . ASN A 1 160 ? -1.061 -6.817 10.910 1.00 97.62 160 ASN A CA 1
ATOM 1202 C C . ASN A 1 160 ? -2.558 -7.161 10.896 1.00 97.62 160 ASN A C 1
ATOM 1204 O O . ASN A 1 160 ? -3.058 -7.596 9.863 1.00 97.62 160 ASN A O 1
ATOM 1208 N N . ALA A 1 161 ? -3.290 -6.885 11.981 1.00 98.38 161 ALA A N 1
ATOM 1209 C CA . ALA A 1 161 ? -4.729 -7.146 12.049 1.00 98.38 161 ALA A CA 1
ATOM 1210 C C . ALA A 1 161 ? -5.524 -6.382 10.971 1.00 98.38 161 ALA A C 1
ATOM 1212 O O . ALA A 1 161 ? -6.386 -6.957 10.308 1.00 98.38 161 ALA A O 1
ATOM 1213 N N . LEU A 1 162 ? -5.215 -5.097 10.754 1.00 98.44 162 LEU A N 1
ATOM 1214 C CA . LEU A 1 162 ? -5.882 -4.283 9.732 1.00 98.44 162 LEU A CA 1
ATOM 1215 C C . LEU A 1 162 ? -5.494 -4.692 8.302 1.00 98.44 162 LEU A C 1
ATOM 1217 O O . LEU A 1 162 ? -6.334 -4.629 7.406 1.00 98.44 162 LEU A O 1
ATOM 1221 N N . LEU A 1 163 ? -4.246 -5.119 8.078 1.00 98.12 163 LEU A N 1
ATOM 1222 C CA . LEU A 1 163 ? -3.806 -5.639 6.781 1.00 98.12 163 LEU A CA 1
ATOM 1223 C C . LEU A 1 163 ? -4.459 -6.982 6.458 1.00 98.12 163 LEU A C 1
ATOM 1225 O O . LEU A 1 163 ? -4.896 -7.182 5.328 1.00 98.12 163 LEU A O 1
ATOM 1229 N N . ASP A 1 164 ? -4.528 -7.897 7.420 1.00 98.19 164 ASP A N 1
ATOM 1230 C CA . ASP A 1 164 ? -5.064 -9.237 7.192 1.00 98.19 164 ASP A CA 1
ATOM 1231 C C . ASP A 1 164 ? -6.588 -9.217 6.996 1.00 98.19 164 ASP A C 1
ATOM 1233 O O . ASP A 1 164 ? -7.086 -9.977 6.164 1.00 98.19 164 ASP A O 1
ATOM 1237 N N . GLU A 1 165 ? -7.317 -8.279 7.616 1.00 97.69 165 GLU A N 1
ATOM 1238 C CA . GLU A 1 165 ? -8.711 -7.981 7.250 1.00 97.69 165 GLU A CA 1
ATOM 1239 C C . GLU A 1 165 ? -8.820 -7.633 5.750 1.00 97.69 165 GLU A C 1
ATOM 1241 O O . GLU A 1 165 ? -9.500 -8.328 4.999 1.00 97.69 165 GLU A O 1
ATOM 1246 N N . VAL A 1 166 ? -8.102 -6.606 5.271 1.00 97.88 166 VAL A N 1
ATOM 1247 C CA . VAL A 1 166 ? -8.188 -6.157 3.862 1.00 97.88 166 VAL A CA 1
ATOM 1248 C C . VAL A 1 166 ? -7.734 -7.250 2.886 1.00 97.88 166 VAL A C 1
ATOM 1250 O O . VAL A 1 166 ? -8.331 -7.440 1.824 1.00 97.88 166 VAL A O 1
ATOM 1253 N N . LEU A 1 167 ? -6.658 -7.969 3.212 1.00 97.88 167 LEU A N 1
ATOM 1254 C CA . LEU A 1 167 ? -6.046 -8.937 2.304 1.00 97.88 167 LEU A CA 1
ATOM 1255 C C . LEU A 1 167 ? -6.799 -10.274 2.247 1.00 97.88 167 LEU A C 1
ATOM 1257 O O . LEU A 1 167 ? -6.756 -10.928 1.200 1.00 97.88 167 LEU A O 1
ATOM 1261 N N . SER A 1 168 ? -7.513 -10.666 3.307 1.00 97.12 168 SER A N 1
ATOM 1262 C CA . SER A 1 168 ? -8.295 -11.913 3.343 1.00 97.12 168 SER A CA 1
ATOM 1263 C C . SER A 1 168 ? -9.643 -11.829 2.615 1.00 97.12 168 SER A C 1
ATOM 1265 O O . SER A 1 168 ? -10.107 -12.852 2.111 1.00 97.12 168 SER A O 1
ATOM 1267 N N . ARG A 1 169 ? -10.245 -10.634 2.481 1.00 96.06 169 ARG A N 1
ATOM 1268 C CA . ARG A 1 169 ? -11.531 -10.420 1.780 1.00 96.06 169 ARG A CA 1
ATOM 1269 C C . ARG A 1 169 ? -11.509 -10.987 0.342 1.00 96.06 169 ARG A C 1
ATOM 1271 O O . ARG A 1 169 ? -10.713 -10.513 -0.474 1.00 96.06 169 ARG A O 1
ATOM 1278 N N . PRO A 1 170 ? -12.336 -11.991 -0.014 1.00 95.25 170 PRO A N 1
ATOM 1279 C CA . PRO A 1 170 ? -12.324 -12.611 -1.347 1.00 95.25 170 PRO A CA 1
ATOM 1280 C C . PRO A 1 170 ? -13.029 -11.763 -2.421 1.00 95.25 170 PRO A C 1
ATOM 1282 O O . PRO A 1 170 ? -12.813 -11.966 -3.610 1.00 95.25 170 PRO A O 1
ATOM 1285 N N . ASP A 1 171 ? -13.856 -10.810 -1.996 1.00 94.19 171 ASP A N 1
ATOM 1286 C CA . ASP A 1 171 ? -14.642 -9.866 -2.796 1.00 94.19 171 ASP A CA 1
ATOM 1287 C C . ASP A 1 171 ? -13.875 -8.591 -3.195 1.00 94.19 171 ASP A C 1
ATOM 1289 O O . ASP A 1 171 ? -14.425 -7.729 -3.881 1.00 94.19 171 ASP A O 1
ATOM 1293 N N . LEU A 1 172 ? -12.613 -8.455 -2.771 1.00 95.19 172 LEU A N 1
ATOM 1294 C CA . LEU A 1 172 ? -11.723 -7.370 -3.186 1.00 95.19 172 LEU A CA 1
ATOM 1295 C C . LEU A 1 172 ? -10.726 -7.856 -4.242 1.00 95.19 172 LEU A C 1
ATOM 1297 O O . LEU A 1 172 ? -9.984 -8.820 -4.035 1.00 95.19 172 LEU A O 1
ATOM 1301 N N . THR A 1 173 ? -10.654 -7.126 -5.350 1.00 96.38 173 THR A N 1
ATOM 1302 C CA . THR A 1 173 ? -9.637 -7.292 -6.394 1.00 96.38 173 THR A CA 1
ATOM 1303 C C . THR A 1 173 ? -8.230 -6.951 -5.884 1.00 96.38 173 THR A C 1
ATOM 1305 O O . THR A 1 173 ? -8.054 -6.245 -4.888 1.00 96.38 173 THR A O 1
ATOM 1308 N N . VAL A 1 174 ? -7.190 -7.387 -6.606 1.00 96.50 174 VAL A N 1
ATOM 1309 C CA . VAL A 1 174 ? -5.795 -6.992 -6.319 1.00 96.50 174 VAL A CA 1
ATOM 1310 C C . VAL A 1 174 ? -5.597 -5.470 -6.359 1.00 96.50 174 VAL A C 1
ATOM 1312 O O . VAL A 1 174 ? -4.880 -4.926 -5.522 1.00 96.50 174 VAL A O 1
ATOM 1315 N N . MET A 1 175 ? -6.273 -4.774 -7.282 1.00 95.19 175 MET A N 1
ATOM 1316 C CA . MET A 1 175 ? -6.240 -3.311 -7.382 1.00 95.19 175 MET A CA 1
ATOM 1317 C C . MET A 1 175 ? -6.875 -2.659 -6.152 1.00 95.19 175 MET A C 1
ATOM 1319 O O . MET A 1 175 ? -6.370 -1.662 -5.642 1.00 95.19 175 MET A O 1
ATOM 1323 N N . GLU A 1 176 ? -7.945 -3.249 -5.615 1.00 94.88 176 GLU A N 1
ATOM 1324 C CA . GLU A 1 176 ? -8.551 -2.756 -4.383 1.00 94.88 176 GLU A CA 1
ATOM 1325 C C . GLU A 1 176 ? -7.638 -2.991 -3.171 1.00 94.88 176 GLU A C 1
ATOM 1327 O O . GLU A 1 176 ? -7.433 -2.071 -2.377 1.00 94.88 176 GLU A O 1
ATOM 1332 N N . LYS A 1 177 ? -7.023 -4.175 -3.070 1.00 96.81 177 LYS A N 1
ATOM 1333 C CA . LYS A 1 177 ? -6.067 -4.558 -2.012 1.00 96.81 177 LYS A CA 1
ATOM 1334 C C . LYS A 1 177 ? -4.711 -3.848 -2.086 1.00 96.81 177 LYS A C 1
ATOM 1336 O O . LYS A 1 177 ? -3.911 -3.971 -1.158 1.00 96.81 177 LYS A O 1
ATOM 1341 N N . PHE A 1 178 ? -4.439 -3.111 -3.162 1.00 96.38 178 PHE A N 1
ATOM 1342 C CA . PHE A 1 178 ? -3.117 -2.581 -3.496 1.00 96.38 178 PHE A CA 1
ATOM 1343 C C . PHE A 1 178 ? -2.433 -1.824 -2.348 1.00 96.38 178 PHE A C 1
ATOM 1345 O O . PHE A 1 178 ? -1.281 -2.110 -2.025 1.00 96.38 178 PHE 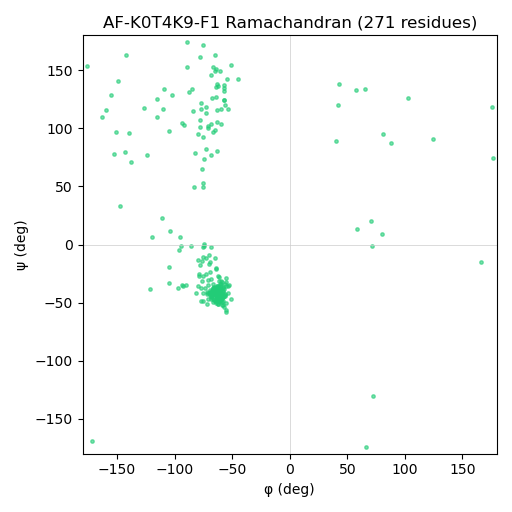A O 1
ATOM 1352 N N . ARG A 1 179 ? -3.150 -0.916 -1.671 1.00 95.50 179 ARG A N 1
ATOM 1353 C CA . ARG A 1 179 ? -2.593 -0.141 -0.550 1.00 95.50 179 ARG A CA 1
ATOM 1354 C C . ARG A 1 179 ? -2.117 -1.031 0.602 1.00 95.50 179 ARG A C 1
ATOM 1356 O O . ARG A 1 179 ? -1.045 -0.797 1.156 1.00 95.50 179 ARG A O 1
ATOM 1363 N N . ALA A 1 180 ? -2.891 -2.059 0.949 1.00 97.25 180 ALA A N 1
ATOM 1364 C CA . ALA A 1 180 ? -2.513 -3.014 1.986 1.00 97.25 180 ALA A CA 1
ATOM 1365 C C . ALA A 1 180 ? -1.282 -3.837 1.565 1.00 97.25 180 ALA A C 1
ATOM 1367 O O . ALA A 1 180 ? -0.393 -4.072 2.384 1.00 97.25 180 ALA A O 1
ATOM 1368 N N . TYR A 1 181 ? -1.167 -4.201 0.282 1.00 97.88 181 TYR A N 1
ATOM 1369 C CA . TYR A 1 181 ? 0.048 -4.826 -0.245 1.00 97.88 181 TYR A CA 1
ATOM 1370 C C . TYR A 1 181 ? 1.276 -3.907 -0.160 1.00 97.88 181 TYR A C 1
ATOM 1372 O O . TYR A 1 181 ? 2.315 -4.368 0.307 1.00 97.88 181 TYR A O 1
ATOM 1380 N N . GLU A 1 182 ? 1.176 -2.621 -0.530 1.00 96.06 182 GLU A N 1
ATOM 1381 C CA . GLU A 1 182 ? 2.289 -1.664 -0.380 1.00 96.06 182 GLU A CA 1
ATOM 1382 C C . GLU A 1 182 ? 2.798 -1.610 1.066 1.00 96.06 182 GLU A C 1
ATOM 1384 O O . GLU A 1 182 ? 3.996 -1.746 1.310 1.00 96.06 182 GLU A O 1
ATOM 1389 N N . ILE A 1 183 ? 1.887 -1.449 2.033 1.00 95.94 183 ILE A N 1
ATOM 1390 C CA . ILE A 1 183 ? 2.237 -1.357 3.457 1.00 95.94 183 ILE A CA 1
ATOM 1391 C C . ILE A 1 183 ? 2.869 -2.669 3.937 1.00 95.94 183 ILE A C 1
ATOM 1393 O O . ILE A 1 183 ? 3.886 -2.632 4.625 1.00 95.94 183 ILE A O 1
ATOM 1397 N N . LYS A 1 184 ? 2.329 -3.830 3.537 1.00 97.69 184 LYS A N 1
ATOM 1398 C CA . LYS A 1 184 ? 2.876 -5.143 3.916 1.00 97.69 184 LYS A CA 1
ATOM 1399 C C . LYS A 1 184 ? 4.275 -5.376 3.330 1.00 97.69 184 LYS A C 1
ATOM 1401 O O . LYS A 1 184 ? 5.137 -5.899 4.029 1.00 97.69 184 LYS A O 1
ATOM 1406 N N . ILE A 1 185 ? 4.530 -4.940 2.093 1.00 95.69 185 ILE A N 1
ATOM 1407 C CA . ILE A 1 185 ? 5.859 -4.986 1.457 1.00 95.69 185 ILE A CA 1
ATOM 1408 C C . ILE A 1 185 ? 6.848 -4.080 2.204 1.00 95.69 185 ILE A C 1
ATOM 1410 O O . ILE A 1 185 ? 7.931 -4.538 2.563 1.00 95.69 185 ILE A O 1
ATOM 1414 N N . ILE A 1 186 ? 6.472 -2.829 2.494 1.00 94.56 186 ILE A N 1
ATOM 1415 C CA . ILE A 1 186 ? 7.316 -1.878 3.240 1.00 94.56 186 ILE A CA 1
ATOM 1416 C C . ILE A 1 186 ? 7.625 -2.407 4.649 1.00 94.56 186 ILE A C 1
ATOM 1418 O O . ILE A 1 186 ? 8.777 -2.368 5.079 1.00 94.56 186 ILE A O 1
ATOM 1422 N N . ALA A 1 187 ? 6.629 -2.965 5.342 1.00 93.44 187 ALA A N 1
ATOM 1423 C CA . ALA A 1 187 ? 6.812 -3.565 6.659 1.00 93.44 187 ALA A CA 1
ATOM 1424 C C . ALA A 1 187 ? 7.829 -4.719 6.621 1.00 93.44 187 ALA A C 1
ATOM 1426 O O . ALA A 1 187 ? 8.763 -4.720 7.418 1.00 93.44 187 ALA A O 1
ATOM 1427 N N . ARG A 1 188 ? 7.725 -5.639 5.649 1.00 94.19 188 ARG A N 1
ATOM 1428 C CA . ARG A 1 188 ? 8.706 -6.727 5.464 1.00 94.19 188 ARG A CA 1
ATOM 1429 C C . ARG A 1 188 ? 10.119 -6.219 5.168 1.00 94.19 188 ARG A C 1
ATOM 1431 O O . ARG A 1 188 ? 11.078 -6.790 5.670 1.00 94.19 188 ARG A O 1
ATOM 1438 N N . GLN A 1 189 ? 10.268 -5.140 4.400 1.00 91.94 189 GLN A N 1
ATOM 1439 C CA . GLN A 1 189 ? 11.583 -4.524 4.175 1.00 91.94 189 GLN A CA 1
ATOM 1440 C C . GLN A 1 189 ? 12.165 -3.905 5.450 1.00 91.94 189 GLN A C 1
ATOM 1442 O O . GLN A 1 189 ? 13.367 -3.996 5.671 1.00 91.94 189 GLN A O 1
ATOM 1447 N N . SER A 1 190 ? 11.328 -3.303 6.301 1.00 89.69 190 SER A N 1
ATOM 1448 C CA . SER A 1 190 ? 11.774 -2.698 7.566 1.00 89.69 190 SER A CA 1
ATOM 1449 C C . SER A 1 190 ? 12.232 -3.710 8.625 1.00 89.69 190 SER A C 1
ATOM 1451 O O . SER A 1 190 ? 12.878 -3.323 9.594 1.00 89.69 190 SER A O 1
ATOM 1453 N N . THR A 1 191 ? 11.903 -4.992 8.440 1.00 91.06 191 THR A N 1
ATOM 1454 C CA . THR A 1 191 ? 12.283 -6.116 9.310 1.00 91.06 191 THR A CA 1
ATOM 1455 C C . THR A 1 191 ? 13.283 -7.068 8.641 1.00 91.06 191 THR A C 1
ATOM 1457 O O . THR A 1 191 ? 13.350 -8.240 9.004 1.00 91.06 191 THR A O 1
ATOM 1460 N N . ASP A 1 192 ? 14.029 -6.586 7.638 1.00 92.06 192 ASP A N 1
ATOM 1461 C CA . ASP A 1 192 ? 15.029 -7.326 6.845 1.00 92.06 192 ASP A CA 1
ATOM 1462 C C . ASP A 1 192 ? 14.503 -8.571 6.089 1.00 92.06 192 ASP A C 1
ATOM 1464 O O . ASP A 1 192 ? 15.266 -9.364 5.529 1.00 92.06 192 ASP A O 1
ATOM 1468 N N . GLN A 1 193 ? 13.181 -8.733 5.970 1.00 93.25 193 GLN A N 1
ATOM 1469 C CA . GLN A 1 193 ? 12.524 -9.846 5.270 1.00 93.25 193 GLN A CA 1
ATOM 1470 C C . GLN A 1 193 ? 12.446 -9.598 3.748 1.00 93.25 193 GLN A C 1
ATOM 1472 O O . GLN A 1 193 ? 11.395 -9.746 3.119 1.00 93.25 193 GLN A O 1
ATOM 1477 N N . PHE A 1 194 ? 13.569 -9.223 3.126 1.00 92.00 194 PHE A N 1
ATOM 1478 C CA . PHE A 1 194 ? 13.639 -8.815 1.712 1.00 92.00 194 PHE A CA 1
ATOM 1479 C C . PHE A 1 194 ? 13.170 -9.895 0.726 1.00 92.00 194 PHE A C 1
ATOM 1481 O O . PHE A 1 194 ? 12.519 -9.575 -0.266 1.00 92.00 194 PHE A O 1
ATOM 1488 N N . HIS A 1 195 ? 13.430 -11.174 1.012 1.00 92.50 195 HIS A N 1
ATOM 1489 C CA . HIS A 1 195 ? 12.937 -12.297 0.202 1.00 92.50 195 HIS A CA 1
ATOM 1490 C C . HIS A 1 195 ? 11.403 -12.415 0.231 1.00 92.50 195 HIS A C 1
ATOM 1492 O O . HIS A 1 195 ? 10.777 -12.694 -0.793 1.00 92.50 195 HIS A O 1
ATOM 1498 N N . GLU A 1 196 ? 10.780 -12.171 1.387 1.00 93.31 196 GLU A N 1
ATOM 1499 C CA . GLU A 1 196 ? 9.320 -12.180 1.531 1.00 93.31 196 GLU A CA 1
ATOM 1500 C C . GLU A 1 196 ? 8.695 -10.964 0.843 1.00 93.31 196 GLU A C 1
ATOM 1502 O O . GLU A 1 196 ? 7.702 -11.107 0.132 1.00 93.31 196 GLU A O 1
ATOM 1507 N N . ALA A 1 197 ? 9.308 -9.784 0.996 1.00 93.50 197 ALA A N 1
ATOM 1508 C CA . ALA A 1 197 ? 8.905 -8.564 0.301 1.00 93.50 197 ALA A CA 1
ATOM 1509 C C . ALA A 1 197 ? 8.967 -8.736 -1.228 1.00 93.50 197 ALA A C 1
ATOM 1511 O O . ALA A 1 197 ? 8.010 -8.388 -1.923 1.00 93.50 197 ALA A O 1
ATOM 1512 N N . LEU A 1 198 ? 10.053 -9.333 -1.738 1.00 92.50 198 LEU A N 1
ATOM 1513 C CA . LEU A 1 198 ? 10.240 -9.649 -3.154 1.00 92.50 198 LEU A CA 1
ATOM 1514 C C . LEU A 1 198 ? 9.181 -10.631 -3.660 1.00 92.50 198 LEU A C 1
ATOM 1516 O O . LEU A 1 198 ? 8.496 -10.340 -4.638 1.00 92.50 198 LEU A O 1
ATOM 1520 N N . THR A 1 199 ? 8.992 -11.751 -2.960 1.00 93.00 199 THR A N 1
ATOM 1521 C CA . THR A 1 199 ? 7.988 -12.768 -3.315 1.00 93.00 199 THR A CA 1
ATOM 1522 C C . THR A 1 199 ? 6.580 -12.170 -3.360 1.00 93.00 199 THR A C 1
ATOM 1524 O O . THR A 1 199 ? 5.845 -12.387 -4.323 1.00 93.00 199 THR A O 1
ATOM 1527 N N . LEU A 1 200 ? 6.219 -11.367 -2.353 1.00 95.19 200 LEU A N 1
ATOM 1528 C CA . LEU A 1 200 ? 4.915 -10.714 -2.257 1.00 95.19 200 LEU A CA 1
ATOM 1529 C C . LEU A 1 200 ? 4.689 -9.707 -3.393 1.00 95.19 200 LEU A C 1
ATOM 1531 O O . LEU A 1 200 ? 3.641 -9.734 -4.033 1.00 95.19 200 LEU A O 1
ATOM 1535 N N . GLY A 1 201 ? 5.664 -8.841 -3.683 1.00 94.06 201 GLY A N 1
ATOM 1536 C CA . GLY A 1 201 ? 5.533 -7.867 -4.768 1.00 94.06 201 GLY A CA 1
ATOM 1537 C C . GLY A 1 201 ? 5.478 -8.517 -6.155 1.00 94.06 201 GLY A C 1
ATOM 1538 O O . GLY A 1 201 ? 4.676 -8.101 -6.989 1.00 94.06 201 GLY A O 1
ATOM 1539 N N . LEU A 1 202 ? 6.263 -9.573 -6.401 1.00 93.75 202 LEU A N 1
ATOM 1540 C CA . LEU A 1 202 ? 6.199 -10.335 -7.654 1.00 93.75 202 LEU A CA 1
ATOM 1541 C C . LEU A 1 202 ? 4.832 -11.016 -7.839 1.00 93.75 202 LEU A C 1
ATOM 1543 O O . LEU A 1 202 ? 4.306 -11.026 -8.953 1.00 93.75 202 LEU A O 1
ATOM 1547 N N . ASP A 1 203 ? 4.222 -11.531 -6.768 1.00 95.00 203 ASP A N 1
ATOM 1548 C CA . ASP A 1 203 ? 2.865 -12.082 -6.832 1.00 95.00 203 ASP A CA 1
ATOM 1549 C C . ASP A 1 203 ? 1.807 -10.996 -7.099 1.00 95.00 203 ASP A C 1
ATOM 1551 O O . ASP A 1 203 ? 0.948 -11.183 -7.959 1.00 95.00 203 ASP A O 1
ATOM 1555 N N . VAL A 1 204 ? 1.916 -9.814 -6.481 1.00 95.94 204 VAL A N 1
ATOM 1556 C CA . VAL A 1 204 ? 1.026 -8.670 -6.770 1.00 95.94 204 VAL A CA 1
ATOM 1557 C C . VAL A 1 204 ? 1.126 -8.235 -8.238 1.00 95.94 204 VAL A C 1
ATOM 1559 O O . VAL A 1 204 ? 0.098 -8.033 -8.885 1.00 95.94 204 VAL A O 1
ATOM 1562 N N . LEU A 1 205 ? 2.334 -8.154 -8.809 1.00 94.81 205 LEU A N 1
ATOM 1563 C CA . LEU A 1 205 ? 2.522 -7.859 -10.238 1.00 94.81 205 LEU A CA 1
ATOM 1564 C C . LEU A 1 205 ? 1.860 -8.917 -11.137 1.00 94.81 205 LEU A C 1
ATOM 1566 O O . LEU A 1 205 ? 1.232 -8.574 -12.142 1.00 94.81 205 LEU A O 1
ATOM 1570 N N . LYS A 1 206 ? 1.954 -10.197 -10.762 1.00 95.12 206 LYS A N 1
ATOM 1571 C CA . LYS A 1 206 ? 1.323 -11.311 -11.481 1.00 95.12 206 LYS A CA 1
ATOM 1572 C C . LYS A 1 206 ? -0.203 -11.245 -11.390 1.00 95.12 206 LYS A C 1
ATOM 1574 O O . LYS A 1 206 ? -0.872 -11.431 -12.403 1.00 95.12 206 LYS A O 1
ATOM 1579 N N . GLN A 1 207 ? -0.751 -10.957 -10.209 1.00 95.38 207 GLN A N 1
ATOM 1580 C CA . GLN A 1 207 ? -2.188 -10.767 -9.997 1.00 95.38 207 GLN A CA 1
ATOM 1581 C C . GLN A 1 207 ? -2.730 -9.559 -10.783 1.00 95.38 207 GLN A C 1
ATOM 1583 O O . GLN A 1 207 ? -3.830 -9.631 -11.324 1.00 95.38 207 GLN A O 1
ATOM 1588 N N . LEU A 1 208 ? -1.945 -8.482 -10.926 1.00 94.31 208 LEU A N 1
ATOM 1589 C CA . LEU A 1 208 ? -2.246 -7.347 -11.814 1.00 94.31 208 LEU A CA 1
ATOM 1590 C C . LEU A 1 208 ? -2.177 -7.711 -13.316 1.00 94.31 208 LEU A C 1
ATOM 1592 O O . LEU A 1 208 ? -2.430 -6.858 -14.165 1.00 94.31 208 LEU A O 1
ATOM 1596 N N . GLY A 1 209 ? -1.826 -8.950 -13.676 1.00 94.06 209 GLY A N 1
ATOM 1597 C CA . GLY A 1 209 ? -1.692 -9.400 -15.064 1.00 94.06 209 GLY A CA 1
ATOM 1598 C C . GLY A 1 209 ? -0.485 -8.803 -15.793 1.00 94.06 209 GLY A C 1
ATOM 1599 O O . GLY A 1 209 ? -0.473 -8.751 -17.024 1.00 94.06 209 GLY A O 1
ATOM 1600 N N . LEU A 1 210 ? 0.515 -8.317 -15.053 1.00 91.94 210 LEU A N 1
ATOM 1601 C CA . LEU A 1 210 ? 1.717 -7.700 -15.608 1.00 91.94 210 LEU A CA 1
ATOM 1602 C C . LEU A 1 210 ? 2.809 -8.752 -15.865 1.00 91.94 210 LEU A C 1
ATOM 1604 O O . LEU A 1 210 ? 2.848 -9.788 -15.195 1.00 91.94 210 LEU A O 1
ATOM 1608 N N . PRO A 1 211 ? 3.716 -8.522 -16.833 1.00 81.88 211 PRO A N 1
ATOM 1609 C CA . PRO A 1 211 ? 4.796 -9.455 -17.126 1.00 81.88 211 PRO A CA 1
ATOM 1610 C C . PRO A 1 211 ? 5.809 -9.495 -15.975 1.00 81.88 211 PRO A C 1
ATOM 1612 O O . PRO A 1 211 ? 6.652 -8.611 -15.835 1.00 81.88 211 PRO A O 1
ATOM 1615 N N . VAL A 1 212 ? 5.750 -10.555 -15.172 1.00 79.31 212 VAL A N 1
ATOM 1616 C CA . VAL A 1 212 ? 6.695 -10.793 -14.075 1.00 79.31 212 VAL A CA 1
ATOM 1617 C C . VAL A 1 212 ? 7.920 -11.542 -14.588 1.00 79.31 212 VAL A C 1
ATOM 1619 O O . VAL A 1 212 ? 7.813 -12.558 -15.280 1.00 79.31 212 VAL A O 1
ATOM 1622 N N . LEU A 1 213 ? 9.109 -11.051 -14.240 1.00 68.00 213 LEU A N 1
ATOM 1623 C CA . LEU A 1 213 ? 10.348 -11.774 -14.499 1.00 68.00 213 LEU A CA 1
ATOM 1624 C C . LEU A 1 213 ? 10.427 -12.952 -13.521 1.00 68.00 213 LEU A C 1
ATOM 1626 O O . LEU A 1 213 ? 10.444 -12.755 -12.312 1.00 68.00 213 LEU A O 1
ATOM 1630 N N . ILE A 1 214 ? 10.463 -14.176 -14.052 1.00 63.78 214 ILE A N 1
ATOM 1631 C CA . ILE A 1 214 ? 10.680 -15.388 -13.251 1.00 63.78 214 ILE A CA 1
ATOM 1632 C C . ILE A 1 214 ? 12.011 -15.252 -12.500 1.00 63.78 214 ILE A C 1
ATOM 1634 O O . ILE A 1 214 ? 13.013 -14.890 -13.123 1.00 63.78 214 ILE A O 1
ATOM 1638 N N . ASP A 1 215 ? 12.002 -15.602 -11.213 1.00 62.28 215 ASP A N 1
ATOM 1639 C CA . ASP A 1 215 ? 13.165 -15.684 -10.325 1.00 62.28 215 ASP A CA 1
ATOM 1640 C C . ASP A 1 215 ? 14.163 -16.757 -10.805 1.00 62.28 215 ASP A C 1
ATOM 1642 O O . ASP A 1 215 ? 14.128 -17.925 -10.409 1.00 62.28 215 ASP A O 1
ATOM 1646 N N . LYS A 1 216 ? 14.974 -16.376 -11.797 1.00 64.81 216 LYS A N 1
ATOM 1647 C CA . LYS A 1 216 ? 16.041 -17.168 -12.416 1.00 64.81 216 LYS A CA 1
ATOM 1648 C C . LYS A 1 216 ? 17.153 -16.231 -12.895 1.00 64.81 216 LYS A C 1
ATOM 1650 O O . LYS A 1 216 ? 16.843 -15.194 -13.492 1.00 64.81 216 LYS A O 1
ATOM 1655 N N . PRO A 1 217 ? 18.435 -16.617 -12.747 1.00 67.38 217 PRO A N 1
ATOM 1656 C CA . PRO A 1 217 ? 19.561 -15.799 -13.182 1.00 67.38 217 PRO A CA 1
ATOM 1657 C C . PRO A 1 217 ? 19.463 -15.475 -14.678 1.00 67.38 217 PRO A C 1
ATOM 1659 O O . PRO A 1 217 ? 19.350 -16.357 -15.535 1.00 67.38 217 PRO A O 1
ATOM 1662 N N . ARG A 1 218 ? 19.494 -14.179 -14.997 1.00 73.50 218 ARG A N 1
ATOM 1663 C CA . ARG A 1 218 ? 19.378 -13.668 -16.367 1.00 73.50 218 ARG A CA 1
ATOM 1664 C C . ARG A 1 218 ? 20.735 -13.661 -17.058 1.00 73.50 218 ARG A C 1
ATOM 1666 O O . ARG A 1 218 ? 21.726 -13.177 -16.521 1.00 73.50 218 ARG A O 1
ATOM 1673 N N . SER A 1 219 ? 20.782 -14.147 -18.299 1.00 83.31 219 SER A N 1
ATOM 1674 C CA . SER A 1 219 ? 21.999 -14.051 -19.108 1.00 83.31 219 SER A CA 1
ATOM 1675 C C . SER A 1 219 ? 22.286 -12.592 -19.476 1.00 83.31 219 SER A C 1
ATOM 1677 O O . SER A 1 219 ? 21.360 -11.824 -19.758 1.00 83.31 219 SER A O 1
ATOM 1679 N N . LYS A 1 220 ? 23.570 -12.217 -19.569 1.00 86.19 220 LYS A N 1
ATOM 1680 C CA . LYS A 1 220 ? 23.994 -10.876 -20.028 1.00 86.19 220 LYS A CA 1
ATOM 1681 C C . LYS A 1 220 ? 23.375 -10.507 -21.386 1.00 86.19 220 LYS A C 1
ATOM 1683 O O . LYS A 1 220 ? 22.984 -9.365 -21.596 1.00 86.19 220 LYS A O 1
ATOM 1688 N N . VAL A 1 221 ? 23.197 -11.494 -22.271 1.00 88.88 221 VAL A N 1
ATOM 1689 C CA . VAL A 1 221 ? 22.510 -11.339 -23.566 1.00 88.88 221 VAL A CA 1
ATOM 1690 C C . VAL A 1 221 ? 21.058 -10.886 -23.387 1.00 88.88 221 VAL A C 1
ATOM 1692 O O . VAL A 1 221 ? 20.620 -9.972 -24.080 1.00 88.88 221 VAL A O 1
ATOM 1695 N N . SER A 1 222 ? 20.313 -11.465 -22.438 1.00 84.75 222 SER A N 1
ATOM 1696 C CA . SER A 1 222 ? 18.924 -11.058 -22.183 1.00 84.75 222 SER A CA 1
ATOM 1697 C C . SER A 1 222 ? 18.814 -9.617 -21.666 1.00 84.75 222 SER A C 1
ATOM 1699 O O . SER A 1 222 ? 17.934 -8.886 -22.110 1.00 84.75 222 SER A O 1
ATOM 1701 N N . ILE A 1 223 ? 19.758 -9.169 -20.829 1.00 85.75 223 ILE A N 1
ATOM 1702 C CA . ILE A 1 223 ? 19.832 -7.776 -20.354 1.00 85.75 223 ILE A CA 1
ATOM 1703 C C . ILE A 1 223 ? 20.088 -6.817 -21.529 1.00 85.75 223 ILE A C 1
ATOM 1705 O O . ILE A 1 223 ? 19.410 -5.798 -21.655 1.00 85.75 223 ILE A O 1
ATOM 1709 N N . VAL A 1 224 ? 21.008 -7.164 -22.437 1.00 91.69 224 VAL A N 1
ATOM 1710 C CA . VAL A 1 224 ? 21.284 -6.373 -23.652 1.00 91.69 224 VAL A CA 1
ATOM 1711 C C . VAL A 1 224 ? 20.061 -6.307 -24.578 1.00 91.69 224 VAL A C 1
ATOM 1713 O O . VAL A 1 224 ? 19.778 -5.246 -25.135 1.00 91.69 224 VAL A O 1
ATOM 1716 N N . ILE A 1 225 ? 19.296 -7.396 -24.715 1.00 90.19 225 ILE A N 1
ATOM 1717 C CA . ILE A 1 225 ? 18.050 -7.413 -25.502 1.00 90.19 225 ILE A CA 1
ATOM 1718 C C . ILE A 1 225 ? 17.011 -6.447 -24.915 1.00 90.19 225 ILE A C 1
ATOM 1720 O O . ILE A 1 225 ? 16.462 -5.634 -25.661 1.00 90.19 225 ILE A O 1
ATOM 1724 N N . GLU A 1 226 ? 16.759 -6.488 -23.602 1.00 88.25 226 GLU A N 1
ATOM 1725 C CA . GLU A 1 226 ? 15.809 -5.562 -22.966 1.00 88.25 226 GLU A CA 1
ATOM 1726 C C . GLU A 1 226 ? 16.298 -4.106 -23.030 1.00 88.25 226 GLU A C 1
ATOM 1728 O O . GLU A 1 226 ? 15.520 -3.215 -23.366 1.00 88.25 226 GLU A O 1
ATOM 1733 N N . TYR A 1 227 ? 17.599 -3.850 -22.851 1.00 91.12 227 TYR A N 1
ATOM 1734 C CA . TYR A 1 227 ? 18.185 -2.518 -23.049 1.00 91.12 227 TYR A CA 1
ATOM 1735 C C . TYR A 1 227 ? 17.943 -1.973 -24.468 1.00 91.12 227 TYR A C 1
ATOM 1737 O O . TYR A 1 227 ? 17.546 -0.816 -24.631 1.00 91.12 227 TYR A O 1
ATOM 1745 N N . ILE A 1 228 ? 18.132 -2.800 -25.504 1.00 94.69 228 ILE A N 1
ATOM 1746 C CA . ILE A 1 228 ? 17.883 -2.414 -26.902 1.00 94.69 228 ILE A CA 1
ATOM 1747 C C . ILE A 1 228 ? 16.390 -2.148 -27.146 1.00 94.69 228 ILE A C 1
ATOM 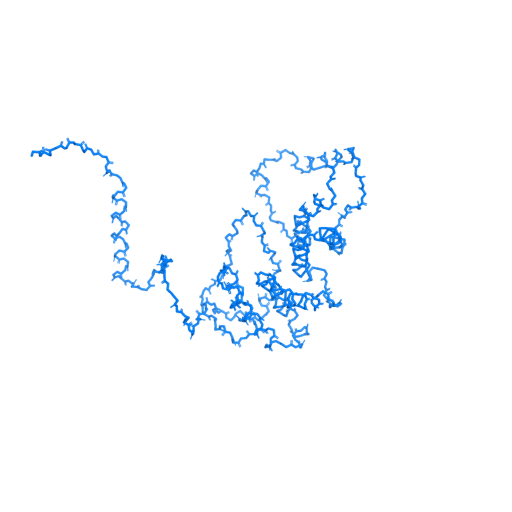1749 O O . ILE A 1 228 ? 16.059 -1.182 -27.837 1.00 94.69 228 ILE A O 1
ATOM 1753 N N . LYS A 1 229 ? 15.481 -2.952 -26.575 1.00 93.38 229 LYS A N 1
ATOM 1754 C CA . LYS A 1 229 ? 14.031 -2.695 -26.645 1.00 93.38 229 LYS A CA 1
ATOM 1755 C C . LYS A 1 229 ? 13.676 -1.350 -26.007 1.00 93.38 229 LYS A C 1
ATOM 1757 O O . LYS A 1 229 ? 13.027 -0.537 -26.662 1.00 93.38 229 LYS A O 1
ATOM 1762 N N . THR A 1 230 ? 14.167 -1.071 -24.799 1.00 91.12 230 THR A N 1
ATOM 1763 C CA . THR A 1 230 ? 13.942 0.204 -24.098 1.00 91.12 230 THR A CA 1
ATOM 1764 C C . THR A 1 230 ? 14.504 1.388 -24.886 1.00 91.12 230 THR A C 1
ATOM 1766 O O . THR A 1 230 ? 13.794 2.365 -25.113 1.00 91.12 230 THR A O 1
ATOM 1769 N N . LYS A 1 231 ? 15.736 1.288 -25.410 1.00 93.06 231 LYS A N 1
ATOM 1770 C CA . LYS A 1 231 ? 16.326 2.303 -26.304 1.00 93.06 231 LYS A CA 1
ATOM 1771 C C . LYS A 1 231 ? 15.460 2.569 -27.540 1.00 93.06 231 LYS A C 1
ATOM 1773 O O . LYS A 1 231 ? 15.268 3.726 -27.902 1.00 93.06 231 LYS A O 1
ATOM 1778 N N . ARG A 1 232 ? 14.915 1.525 -28.176 1.00 94.38 232 ARG A N 1
ATOM 1779 C CA . ARG A 1 232 ? 14.014 1.661 -29.336 1.00 94.38 232 ARG A CA 1
ATOM 1780 C C . ARG A 1 232 ? 12.671 2.297 -28.965 1.00 94.38 232 ARG A C 1
ATOM 1782 O O . ARG A 1 232 ? 12.188 3.124 -29.729 1.00 94.38 232 ARG A O 1
ATOM 1789 N N . ALA A 1 233 ? 12.100 1.954 -27.809 1.00 91.56 233 ALA A N 1
ATOM 1790 C CA . ALA A 1 233 ? 10.839 2.519 -27.325 1.00 91.56 233 ALA A CA 1
ATOM 1791 C C . ALA A 1 233 ? 10.957 4.020 -26.991 1.00 91.56 233 ALA A C 1
ATOM 1793 O O . ALA A 1 233 ? 10.090 4.811 -27.374 1.00 91.56 233 ALA A O 1
ATOM 1794 N N . LEU A 1 234 ? 12.061 4.424 -26.348 1.00 92.19 234 LEU A N 1
ATOM 1795 C CA . LEU A 1 234 ? 12.413 5.832 -26.123 1.00 92.19 234 LEU A CA 1
ATOM 1796 C C . LEU A 1 234 ? 12.635 6.574 -27.451 1.00 92.19 234 LEU A C 1
ATOM 1798 O O . LEU A 1 234 ? 12.165 7.702 -27.623 1.00 92.19 234 LEU A O 1
ATOM 1802 N N . GLY A 1 235 ? 13.292 5.923 -28.415 1.00 93.12 235 GLY A N 1
ATOM 1803 C CA . GLY A 1 235 ? 13.562 6.475 -29.739 1.00 93.12 235 GLY A CA 1
ATOM 1804 C C . GLY A 1 235 ? 14.631 7.566 -29.687 1.00 93.12 235 GLY A C 1
ATOM 1805 O O . GLY A 1 235 ? 15.700 7.368 -29.113 1.00 93.12 235 GLY A O 1
ATOM 1806 N N . LYS A 1 236 ? 14.346 8.717 -30.305 1.00 94.19 236 LYS A N 1
ATOM 1807 C CA . LYS A 1 236 ? 15.205 9.915 -30.279 1.00 94.19 236 LYS A CA 1
ATOM 1808 C C . LYS A 1 236 ? 14.688 11.014 -29.337 1.00 94.19 236 LYS A C 1
ATOM 1810 O O . LYS A 1 236 ? 15.179 12.133 -29.425 1.00 94.19 236 LYS A O 1
ATOM 1815 N N . ARG A 1 237 ? 13.694 10.712 -28.489 1.00 94.06 237 ARG A N 1
ATOM 1816 C CA . ARG A 1 237 ? 13.018 11.728 -27.673 1.00 94.06 237 ARG A CA 1
ATOM 1817 C C . ARG A 1 237 ? 13.974 12.403 -26.689 1.00 94.06 237 ARG A C 1
ATOM 1819 O O . ARG A 1 237 ? 14.776 11.712 -26.056 1.00 94.06 237 ARG A O 1
ATOM 1826 N N . THR A 1 238 ? 13.867 13.720 -26.545 1.00 94.19 238 THR A N 1
ATOM 1827 C CA . THR A 1 238 ? 14.604 14.477 -25.521 1.00 94.19 238 THR A CA 1
ATOM 1828 C C . THR A 1 238 ? 13.995 14.281 -24.127 1.00 94.19 238 THR A C 1
ATOM 1830 O O . THR A 1 238 ? 12.927 13.685 -23.973 1.00 94.19 238 THR A O 1
ATOM 1833 N N . ALA A 1 239 ? 14.664 14.781 -23.083 1.00 90.31 239 ALA A N 1
ATOM 1834 C CA . ALA A 1 239 ? 14.129 14.733 -21.722 1.00 90.31 239 ALA A CA 1
ATOM 1835 C C . ALA A 1 239 ? 12.828 15.547 -21.592 1.00 90.31 239 ALA A C 1
ATOM 1837 O O . ALA A 1 239 ? 11.894 15.122 -20.917 1.00 90.31 239 ALA A O 1
ATOM 1838 N N . GLU A 1 240 ? 12.743 16.677 -22.292 1.00 91.94 240 GLU A N 1
ATOM 1839 C CA . GLU A 1 240 ? 11.585 17.569 -22.343 1.00 91.94 240 GLU A CA 1
ATOM 1840 C C . GLU A 1 240 ? 10.414 16.909 -23.086 1.00 91.94 240 GLU A C 1
ATOM 1842 O O . GLU A 1 240 ? 9.273 16.977 -22.630 1.00 91.94 240 GLU A O 1
ATOM 1847 N N . GLU A 1 241 ? 10.686 16.206 -24.190 1.00 92.75 241 GLU A N 1
ATOM 1848 C CA . GLU A 1 241 ? 9.675 15.439 -24.933 1.00 92.75 241 GLU A CA 1
ATOM 1849 C C . GLU A 1 241 ? 9.145 14.244 -24.128 1.00 92.75 241 GLU A C 1
ATOM 1851 O O . GLU A 1 241 ? 7.969 13.908 -24.229 1.00 92.75 241 GLU A O 1
ATOM 1856 N N . LEU A 1 242 ? 9.986 13.609 -23.302 1.00 88.56 242 LEU A N 1
ATOM 1857 C CA . LEU A 1 242 ? 9.552 12.565 -22.367 1.00 88.56 242 LEU A CA 1
ATOM 1858 C C . LEU A 1 242 ? 8.737 13.145 -21.200 1.00 88.56 242 LEU A C 1
ATOM 1860 O O . LEU A 1 242 ? 7.720 12.566 -20.825 1.00 88.56 242 LEU A O 1
ATOM 1864 N N . ALA A 1 243 ? 9.143 14.293 -20.651 1.00 87.69 243 ALA A N 1
ATOM 1865 C CA . ALA 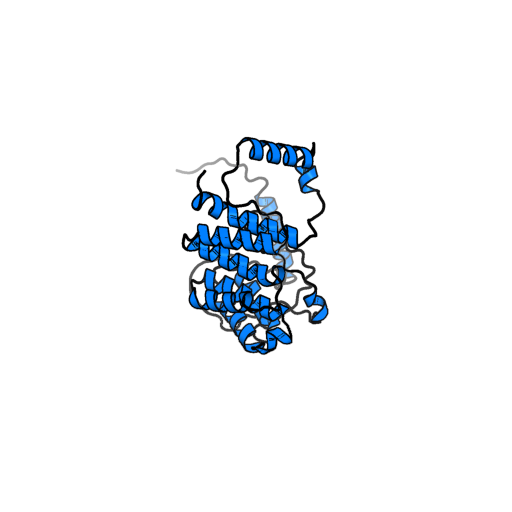A 1 243 ? 8.443 14.973 -19.558 1.00 87.69 243 ALA A CA 1
ATOM 1866 C C . ALA A 1 243 ? 7.088 15.582 -19.974 1.00 87.69 243 ALA A C 1
ATOM 1868 O O . ALA A 1 243 ? 6.221 15.779 -19.126 1.00 87.69 243 ALA A O 1
ATOM 1869 N N . SER A 1 244 ? 6.901 15.865 -21.267 1.00 90.88 244 SER A N 1
ATOM 1870 C CA . SER A 1 244 ? 5.652 16.369 -21.858 1.00 90.88 244 SER A CA 1
ATOM 1871 C C . SER A 1 244 ? 4.751 15.274 -22.447 1.00 90.88 244 SER A C 1
ATOM 1873 O O . SER A 1 244 ? 3.718 15.585 -23.045 1.00 90.88 244 SER A O 1
ATOM 1875 N N . LEU A 1 245 ? 5.091 13.992 -22.258 1.00 88.25 245 LEU A N 1
ATOM 1876 C CA . LEU A 1 245 ? 4.189 12.892 -22.602 1.00 88.25 245 LEU A CA 1
ATOM 1877 C C . LEU A 1 245 ? 2.870 12.980 -21.804 1.00 88.25 245 LEU A C 1
ATOM 1879 O O . LEU A 1 245 ? 2.868 13.428 -20.654 1.00 88.25 245 LEU A O 1
ATOM 1883 N N . PRO A 1 246 ? 1.743 12.504 -22.371 1.00 87.94 246 PRO A N 1
ATOM 1884 C CA . PRO A 1 246 ? 0.485 12.399 -21.641 1.00 87.94 246 PRO A CA 1
ATOM 1885 C C . PRO A 1 246 ? 0.637 11.603 -20.341 1.00 87.94 246 PRO A C 1
ATOM 1887 O O . PRO A 1 246 ? 1.339 10.591 -20.295 1.00 87.94 246 PRO A O 1
ATOM 1890 N N . ARG A 1 247 ? -0.069 12.037 -19.289 1.00 84.81 247 ARG A N 1
ATOM 1891 C CA . ARG A 1 247 ? -0.108 11.324 -18.006 1.00 84.81 247 ARG A CA 1
ATOM 1892 C C . ARG A 1 247 ? -0.609 9.892 -18.219 1.00 84.81 247 ARG A C 1
ATOM 1894 O O . ARG A 1 247 ? -1.594 9.679 -18.921 1.00 84.81 247 ARG A O 1
ATOM 1901 N N . LEU A 1 248 ? 0.039 8.928 -17.565 1.00 83.38 248 LEU A N 1
ATOM 1902 C CA . LEU A 1 248 ? -0.422 7.542 -17.515 1.00 83.38 248 LEU A CA 1
ATOM 1903 C C . LEU A 1 248 ? -1.846 7.471 -16.934 1.00 83.38 248 LEU A C 1
ATOM 1905 O O . LEU A 1 248 ? -2.078 7.949 -15.824 1.00 83.38 248 LEU A O 1
ATOM 1909 N N . THR A 1 249 ? -2.770 6.869 -17.684 1.00 86.69 249 THR A N 1
ATOM 1910 C CA . THR A 1 249 ? -4.184 6.694 -17.304 1.00 86.69 249 THR A CA 1
ATOM 1911 C C . THR A 1 249 ? -4.538 5.270 -16.872 1.00 86.69 249 THR A C 1
ATOM 1913 O O . THR A 1 249 ? -5.541 5.081 -16.195 1.00 86.69 249 THR A O 1
ATOM 1916 N N . ASP A 1 250 ? -3.735 4.265 -17.234 1.00 87.19 250 ASP A N 1
ATOM 1917 C CA . ASP A 1 250 ? -3.927 2.878 -16.792 1.00 87.19 250 ASP A CA 1
ATOM 1918 C C . ASP A 1 250 ? -3.424 2.721 -15.346 1.00 87.19 250 ASP A C 1
ATOM 1920 O O . ASP A 1 250 ? -2.219 2.625 -15.089 1.00 87.19 250 ASP A O 1
ATOM 1924 N N . GLU A 1 251 ? -4.360 2.714 -14.394 1.00 89.50 251 GLU A N 1
ATOM 1925 C CA . GLU A 1 251 ? -4.081 2.575 -12.959 1.00 89.50 251 GLU A CA 1
ATOM 1926 C C . GLU A 1 251 ? -3.315 1.299 -12.620 1.00 89.50 251 GLU A C 1
ATOM 1928 O O . GLU A 1 251 ? -2.408 1.330 -11.792 1.00 89.50 251 GLU A O 1
ATOM 1933 N N . ARG A 1 252 ? -3.628 0.184 -13.285 1.00 93.44 252 ARG A N 1
ATOM 1934 C CA . ARG A 1 252 ? -2.962 -1.107 -13.085 1.00 93.44 252 ARG A CA 1
ATOM 1935 C C . ARG A 1 252 ? -1.488 -1.028 -13.495 1.00 93.44 252 ARG A C 1
ATOM 1937 O O . ARG A 1 252 ? -0.640 -1.583 -12.798 1.00 93.44 252 ARG A O 1
ATOM 1944 N N . ILE A 1 253 ? -1.153 -0.307 -14.569 1.00 89.31 253 ILE A N 1
ATOM 1945 C CA . ILE A 1 253 ? 0.251 -0.021 -14.921 1.00 89.31 253 ILE A CA 1
ATOM 1946 C C . ILE A 1 253 ? 0.899 0.888 -13.865 1.00 89.31 253 ILE A C 1
ATOM 1948 O O . ILE A 1 253 ? 2.036 0.634 -13.472 1.00 89.31 253 ILE A O 1
ATOM 1952 N N . GLY A 1 254 ? 0.188 1.900 -13.356 1.00 90.69 254 GLY A N 1
ATOM 1953 C CA . GLY A 1 254 ? 0.683 2.780 -12.287 1.00 90.69 254 GLY A CA 1
ATOM 1954 C C . GLY A 1 254 ? 1.005 2.021 -10.993 1.00 90.69 254 GLY A C 1
ATOM 1955 O O . GLY A 1 254 ? 2.101 2.148 -10.447 1.00 90.69 254 GLY A O 1
ATOM 1956 N N . MET A 1 255 ? 0.087 1.157 -10.561 1.00 92.06 255 MET A N 1
ATOM 1957 C CA . MET A 1 255 ? 0.254 0.200 -9.465 1.00 92.06 255 MET A CA 1
ATOM 1958 C C . MET A 1 255 ? 1.455 -0.728 -9.701 1.00 92.06 255 MET A C 1
ATOM 1960 O O . MET A 1 255 ? 2.277 -0.935 -8.808 1.00 92.06 255 MET A O 1
ATOM 1964 N N . GLY A 1 256 ? 1.611 -1.240 -10.924 1.00 92.00 256 GLY A N 1
ATOM 1965 C CA . GLY A 1 256 ? 2.743 -2.081 -11.306 1.00 92.00 256 GLY A CA 1
ATOM 1966 C C . GLY A 1 256 ? 4.100 -1.385 -11.214 1.00 92.00 256 GLY A C 1
ATOM 1967 O O . GLY A 1 256 ? 5.049 -1.940 -10.656 1.00 92.00 256 GLY A O 1
ATOM 1968 N N . LEU A 1 257 ? 4.197 -0.153 -11.720 1.00 91.44 257 LEU A N 1
ATOM 1969 C CA . LEU A 1 257 ? 5.404 0.669 -11.598 1.00 91.44 257 LEU A CA 1
ATOM 1970 C C . LEU A 1 257 ? 5.740 0.929 -10.128 1.00 91.44 257 LEU A C 1
ATOM 1972 O O . LEU A 1 257 ? 6.893 0.790 -9.730 1.00 91.44 257 LEU A O 1
ATOM 1976 N N . ARG A 1 258 ? 4.724 1.226 -9.312 1.00 92.00 258 ARG A N 1
ATOM 1977 C CA . ARG A 1 258 ? 4.876 1.501 -7.883 1.00 92.00 258 ARG A CA 1
ATOM 1978 C C . ARG A 1 258 ? 5.374 0.288 -7.085 1.00 92.00 258 ARG A C 1
ATOM 1980 O O . ARG A 1 258 ? 6.266 0.434 -6.254 1.00 92.00 258 ARG A O 1
ATOM 1987 N N . ILE A 1 259 ? 4.870 -0.916 -7.364 1.00 93.56 259 ILE A N 1
ATOM 1988 C CA . ILE A 1 259 ? 5.413 -2.153 -6.770 1.00 93.56 259 ILE A CA 1
ATOM 1989 C C . ILE A 1 259 ? 6.839 -2.407 -7.268 1.00 93.56 259 ILE A C 1
ATOM 1991 O O . ILE A 1 259 ? 7.711 -2.730 -6.470 1.00 93.56 259 ILE A O 1
ATOM 1995 N N . SER A 1 260 ? 7.107 -2.210 -8.561 1.00 91.19 260 SER A N 1
ATOM 1996 C CA . SER A 1 260 ? 8.451 -2.396 -9.130 1.00 91.19 260 SER A CA 1
ATOM 1997 C C . SER A 1 260 ? 9.490 -1.469 -8.484 1.00 91.19 260 SER A C 1
ATOM 1999 O O . SER A 1 260 ? 10.602 -1.905 -8.205 1.00 91.19 260 SER A O 1
ATOM 2001 N N . GLU A 1 261 ? 9.117 -0.218 -8.199 1.00 90.25 261 GLU A N 1
ATOM 2002 C CA . GLU A 1 261 ? 9.925 0.745 -7.443 1.00 90.25 261 GLU A CA 1
ATOM 2003 C C . GLU A 1 261 ? 10.182 0.267 -6.007 1.00 90.25 261 GLU A C 1
ATOM 2005 O O . GLU A 1 261 ? 11.336 0.201 -5.583 1.00 90.25 261 GLU A O 1
ATOM 2010 N N . LEU A 1 262 ? 9.127 -0.125 -5.278 1.00 90.06 262 LEU A N 1
ATOM 2011 C CA . LEU A 1 262 ? 9.247 -0.670 -3.920 1.00 90.06 262 LEU A CA 1
ATOM 2012 C C . LEU A 1 262 ? 10.169 -1.894 -3.866 1.00 90.06 262 LEU A C 1
ATOM 2014 O O . LEU A 1 262 ? 10.874 -2.082 -2.879 1.00 90.06 262 LEU A O 1
ATOM 2018 N N . LEU A 1 263 ? 10.189 -2.721 -4.910 1.00 90.69 263 LEU A N 1
ATOM 2019 C CA . LEU A 1 263 ? 11.013 -3.925 -4.962 1.00 90.69 263 LEU A CA 1
ATOM 2020 C C . LEU A 1 263 ? 12.505 -3.674 -5.223 1.00 90.69 263 LEU A C 1
ATOM 2022 O O . LEU A 1 263 ? 13.288 -4.588 -4.980 1.00 90.69 263 LEU A O 1
ATOM 2026 N N . LEU A 1 264 ? 12.936 -2.483 -5.660 1.00 87.00 264 LEU A N 1
ATOM 2027 C CA . LEU A 1 264 ? 14.347 -2.221 -6.003 1.00 87.00 264 LEU A CA 1
ATOM 2028 C C . LEU A 1 264 ? 15.315 -2.519 -4.844 1.00 87.00 264 LEU A C 1
ATOM 2030 O O . LEU A 1 264 ? 16.349 -3.156 -5.050 1.00 87.00 264 LEU A O 1
ATOM 2034 N N . SER A 1 265 ? 14.953 -2.110 -3.625 1.00 83.06 265 SER A N 1
ATOM 2035 C CA . SER A 1 265 ? 15.687 -2.425 -2.390 1.00 83.06 265 SER A CA 1
ATOM 2036 C C . SER A 1 265 ? 15.753 -3.935 -2.141 1.00 83.06 265 SER A C 1
ATOM 2038 O O . SER A 1 265 ? 16.814 -4.480 -1.844 1.00 83.06 265 SER A O 1
ATOM 2040 N N . SER A 1 266 ? 14.619 -4.616 -2.310 1.00 87.62 266 SER A N 1
ATOM 2041 C CA . SER A 1 266 ? 14.459 -6.044 -2.031 1.00 87.62 266 SER A CA 1
ATOM 2042 C C . SER A 1 266 ? 15.225 -6.906 -3.029 1.00 87.62 266 SER A C 1
ATOM 2044 O O . SER A 1 266 ? 15.861 -7.866 -2.616 1.00 87.62 266 SER A O 1
ATOM 2046 N N . CYS A 1 267 ? 15.240 -6.541 -4.314 1.00 86.19 267 CYS A N 1
ATOM 2047 C CA . CYS A 1 267 ? 16.044 -7.210 -5.337 1.00 86.19 267 CYS A CA 1
ATOM 2048 C C . CYS A 1 267 ? 17.537 -7.193 -4.981 1.00 86.19 267 CYS A C 1
ATOM 2050 O O . CYS A 1 267 ? 18.182 -8.238 -5.009 1.00 86.19 267 CYS A O 1
ATOM 2052 N N . TYR A 1 268 ? 18.075 -6.025 -4.606 1.00 84.19 268 TYR A N 1
ATOM 2053 C CA . TYR A 1 268 ? 19.493 -5.880 -4.265 1.00 84.19 268 TYR A CA 1
ATOM 2054 C C . TYR A 1 268 ? 19.876 -6.628 -2.977 1.00 84.19 268 TYR A C 1
ATOM 2056 O O . TYR A 1 268 ? 20.924 -7.264 -2.932 1.00 84.19 268 TYR A O 1
ATOM 2064 N N . GLN A 1 269 ? 19.032 -6.565 -1.941 1.00 86.75 269 GLN A N 1
ATOM 2065 C CA . GLN A 1 269 ? 19.321 -7.176 -0.637 1.00 86.75 269 GLN A CA 1
ATOM 2066 C C . GLN A 1 269 ? 19.062 -8.690 -0.602 1.00 86.75 269 GLN A C 1
ATOM 2068 O O . GLN A 1 269 ? 19.790 -9.420 0.066 1.00 86.75 269 GLN A O 1
ATOM 2073 N N . ALA A 1 270 ? 18.038 -9.182 -1.307 1.00 82.94 270 ALA A N 1
ATOM 2074 C CA . ALA A 1 270 ? 17.739 -10.612 -1.363 1.00 82.94 270 ALA A CA 1
ATOM 2075 C C . ALA A 1 270 ? 18.715 -11.370 -2.277 1.00 82.94 270 ALA A C 1
ATOM 2077 O O . ALA A 1 270 ? 19.159 -12.462 -1.931 1.00 82.94 270 ALA A O 1
ATOM 2078 N N . GLN A 1 271 ? 19.053 -10.796 -3.438 1.00 72.25 271 GLN A N 1
ATOM 2079 C CA . GLN A 1 271 ? 19.872 -11.448 -4.464 1.00 72.25 271 GLN A CA 1
ATOM 2080 C C . GLN A 1 271 ? 20.918 -10.483 -5.063 1.00 72.25 271 GLN A C 1
ATOM 2082 O O . GLN A 1 271 ? 20.808 -10.092 -6.231 1.00 72.25 271 GLN A O 1
ATOM 2087 N N . PRO A 1 272 ? 21.961 -10.099 -4.301 1.00 62.62 272 PRO A N 1
ATOM 2088 C CA . PRO A 1 272 ? 23.080 -9.339 -4.854 1.00 62.62 272 PRO A CA 1
ATOM 2089 C C . PRO A 1 272 ? 23.753 -10.156 -5.971 1.00 62.62 272 PRO A C 1
ATOM 2091 O O . PRO A 1 272 ? 24.250 -11.258 -5.730 1.00 62.62 272 PRO A O 1
ATOM 2094 N N . THR A 1 273 ? 23.711 -9.631 -7.202 1.00 57.50 273 THR A N 1
ATOM 2095 C CA . THR A 1 273 ? 24.186 -10.298 -8.434 1.00 57.50 273 THR A CA 1
ATOM 2096 C C . THR A 1 273 ? 25.541 -9.771 -8.902 1.00 57.50 273 THR A C 1
ATOM 2098 O O . THR A 1 273 ? 25.773 -8.551 -8.752 1.00 57.50 273 THR A O 1
#

InterPro domains:
  IPR053159 Hybrid Signal Transduction Histidine Kinase [PTHR43642] (98-273)

Sequence (273 aa):
MDNSRVSSSSGSGDVLARLVRATVRRKLAADPESVPFTALSLNGTSFVRNSTLTVVGRIPDDEISDLPYIPTPSISVPQEMKLPIKKKTVKANSTPWANLLAGLEAADHPGQYVAAAEYLALGRKQIGPSGWETDRQLTRQLFSEGASLAFRTGDANTMNALLDEVLSRPDLTVMEKFRAYEIKIIARQSTDQFHEALTLGLDVLKQLGLPVLIDKPRSKVSIVIEYIKTKRALGKRTAEELASLPRLTDERIGMGLRISELLLSSCYQAQPT

pLDDT: mean 70.86, std 27.6, range [22.11, 98.44]

Mean predicted aligned error: 15.51 Å

Nearest PDB structures (foldseek):
  5jhe-assembly1_A-2  TM=5.446E-01  e=1.410E-01  Saccharomyces cerevisiae S288C
  6swu-assembly3_F  TM=5.307E-01  e=1.901E-01  Mus musculus
  8bfi-assembly1_B  TM=4.884E-01  e=4.895E-01  Homo sapiens
  8i0p-assembly1_I  TM=4.281E-01  e=1.086E+00  Homo sapiens
  7w3h-assembly1_V  TM=4.145E-01  e=2.796E+00  Homo sapiens

Radius of gyration: 25.47 Å; Cα contacts (8 Å, |Δi|>4): 218; chains: 1; bounding box: 63×76×56 Å

Secondary structure (DSSP, 8-state):
-----------SHHHHHHHHHHHHHHHHTT-TTS--------S-----S-----------HHHHHT--------SS---------------TTSSHHHHHHHHHHHHTSGGGHHHHHHHHHHHHHHH-TTHHHH-HHHHHHHHHHHHHHHHHTT-HHHHHHHHHHHHH-TTS-HHHHHHHHHHHHHHHHHTT-HHHHHHHHHHHHHHTT--PPPSSPPPHHHHHHHHHHHHHHHTT--HHHHHTSPPP--HHHHHHHHHHHHHHHHHHHH---